Protein AF-X6LIN2-F1 (afdb_monomer)

Secondary structure (DSSP, 8-state):
-TTT-HHHHTS-HHHHHHHHHHHHHHHHHHTSHHHHTS-HHHHHHHHHHHHHHHHHHSS-SGGG----HHHHHTT----S-PPPHHHHHHHT-SSPEEEEGGGSTTS-------EEEEPTTS-EEE--SS-------TT--HHHHHHHHHHHHHT--SSS------------------------HHHHHHHHHHHSHHHHT----HHHHHHHHHHHHHHHTT--------TTSSHHHHHHHHHHHTT-EEEEEE--TT--HHHHHHHHHHHHHHHHHHT-S-EEEEEE-

InterPro domains:
  IPR027417 P-loop containing nucleoside triphosphate hydrolase [G3DSA:3.40.50.300] (180-289)
  IPR027417 P-loop containing nucleoside triphosphate hydrolase [SSF52540] (196-289)
  IPR031248 E3 ubiquitin-protein ligase RNF213 [PTHR22605] (42-289)

Foldseek 3Di:
DCVPCVVLVPDDPQLVLLLVLQLVQQCVLCPDPVNVPDDPVVSVLQNVLSNVVSSCLSDDQQVPADDDPVCVVVVPSHPVPDARSLLVVQLPDPRWHWGWLSLPPPPDPDDFTWIFTQDNVRPTDIPDPDDDPPPPDPDDDPVLVLLLSLLSLLNADQADAFDDQDDDDDDDDDDDDDDDPRRTLSRVLSCCQCPPPLNVPPDPDPSLSVVLSSVSSCVSSVHDDDDDDDPPPCPVVSVVSSCRSSSAHEAEDEDDPPCDPVNVVVVVVVVVVCCVVVVPPHHHYHYDD

Radius of gyration: 20.61 Å; Cα contacts (8 Å, |Δi|>4): 271; chains: 1; bounding box: 51×51×49 Å

Mean predicted aligned error: 10.83 Å

pLDDT: mean 74.37, std 20.87, range [23.45, 97.25]

Solvent-accessible surface area (backbone atoms only — not comparable to full-atom values): 17841 Å² total; per-residue (Å²): 95,67,86,86,34,46,73,52,62,72,43,58,72,68,34,41,50,26,28,54,48,44,48,50,56,56,45,59,62,53,66,37,69,91,50,56,75,48,60,67,70,59,54,50,53,45,53,52,34,43,51,54,47,31,64,56,64,30,47,74,62,72,82,69,66,87,72,57,72,66,43,54,74,71,64,57,87,73,88,83,80,74,69,58,60,67,55,56,54,52,74,72,44,92,66,64,46,48,51,59,37,63,86,48,56,91,82,51,100,67,96,73,83,55,41,42,33,37,40,100,80,75,48,66,47,72,63,69,85,81,76,84,74,80,72,86,66,83,86,70,50,76,57,52,57,53,46,55,53,47,27,53,68,64,39,38,60,56,71,63,76,80,63,83,60,73,77,92,69,92,73,82,87,77,89,75,94,67,93,71,74,86,67,42,25,54,57,53,44,46,49,49,54,55,66,33,79,92,27,46,84,62,77,78,42,72,63,56,51,51,51,46,50,51,51,53,55,29,52,78,44,72,36,92,84,82,88,85,77,66,89,88,75,45,65,69,59,53,52,56,49,44,26,56,54,52,58,39,42,51,46,78,40,82,49,50,101,82,63,45,74,65,56,53,51,48,53,53,50,51,52,53,51,47,31,65,72,71,70,48,95,61,74,45,78,43,83,41,117

Organism: Reticulomyxa filosa (NCBI:txid46433)

Nearest PDB structures (foldseek):
  8u7t-assembly1_E  TM=6.310E-01  e=2.908E+00  Saccharomyces cerevisiae BY4741
  8glv-assembly1_Lm  TM=6.822E-01  e=7.926E+00  Chlamydomonas reinhardtii
  6opc-assembly1_E  TM=6.266E-01  e=5.196E+00  Saccharomyces cerevisiae
  5vhn-assembly1_F  TM=5.314E-01  e=5.478E+00  Homo sapiens

Structure (mmCIF, N/CA/C/O backbone):
data_AF-X6LIN2-F1
#
_entry.id   AF-X6LIN2-F1
#
loop_
_atom_site.group_PDB
_atom_site.id
_atom_site.type_symbol
_atom_site.label_atom_id
_atom_site.label_alt_id
_atom_site.label_comp_id
_atom_site.label_asym_id
_atom_site.label_entity_id
_atom_site.label_seq_id
_atom_site.pdbx_PDB_ins_code
_atom_site.Cartn_x
_atom_site.Cartn_y
_atom_site.Cartn_z
_atom_site.occupancy
_atom_site.B_iso_or_equiv
_atom_site.auth_seq_id
_atom_site.auth_comp_id
_atom_site.auth_asym_id
_atom_site.auth_atom_id
_atom_site.pdbx_PDB_model_num
ATOM 1 N N . MET A 1 1 ? -15.960 17.839 -16.707 1.00 63.84 1 MET A N 1
ATOM 2 C CA . MET A 1 1 ? -14.562 17.475 -16.351 1.00 63.84 1 MET A CA 1
ATOM 3 C C . MET A 1 1 ? -13.577 18.603 -16.651 1.00 63.84 1 MET A C 1
ATOM 5 O O . MET A 1 1 ? -12.879 19.008 -15.738 1.00 63.84 1 MET A O 1
ATOM 9 N N . LYS A 1 2 ? -13.538 19.143 -17.879 1.00 72.50 2 LYS A N 1
ATOM 10 C CA . LYS A 1 2 ? -12.599 20.214 -18.272 1.00 72.50 2 LYS A CA 1
ATOM 11 C C . LYS A 1 2 ? -12.735 21.513 -17.460 1.00 72.50 2 LYS A C 1
ATOM 13 O O . LYS A 1 2 ? -11.727 22.156 -17.204 1.00 72.50 2 LYS A O 1
ATOM 18 N N . GLU A 1 3 ? -13.947 21.842 -17.015 1.00 73.25 3 GLU A N 1
ATOM 19 C CA . GLU A 1 3 ? -14.222 23.041 -16.206 1.00 73.25 3 GLU A CA 1
ATOM 20 C C . GLU A 1 3 ? -13.755 22.895 -14.747 1.00 73.25 3 GLU A C 1
ATOM 22 O O . GLU A 1 3 ? -13.055 23.757 -14.234 1.00 73.25 3 GLU A O 1
ATOM 27 N N . ASN A 1 4 ? -14.074 21.768 -14.098 1.00 75.31 4 ASN A N 1
ATOM 28 C CA . ASN A 1 4 ? -13.842 21.579 -12.655 1.00 75.31 4 ASN A CA 1
ATOM 29 C C . ASN A 1 4 ? -12.561 20.794 -12.313 1.00 75.31 4 ASN A C 1
ATOM 31 O O . ASN A 1 4 ? -12.063 20.867 -11.192 1.00 75.31 4 ASN A O 1
ATOM 35 N N . PHE A 1 5 ? -12.016 20.030 -13.265 1.00 81.50 5 PHE A N 1
ATOM 36 C CA . PHE A 1 5 ? -10.891 19.110 -13.064 1.00 81.50 5 PHE A CA 1
ATOM 37 C C . PHE A 1 5 ? -9.901 19.166 -14.234 1.00 81.50 5 PHE A C 1
ATOM 39 O O . PHE A 1 5 ? -9.531 18.132 -14.784 1.00 81.50 5 PHE A O 1
ATOM 46 N N . ARG A 1 6 ? -9.464 20.367 -14.635 1.00 80.88 6 ARG A N 1
ATOM 47 C CA . ARG A 1 6 ? -8.589 20.565 -15.809 1.00 80.88 6 ARG A CA 1
ATOM 48 C C . ARG A 1 6 ? -7.317 19.703 -15.781 1.00 80.88 6 ARG A C 1
ATOM 50 O O . ARG A 1 6 ? -6.979 19.106 -16.794 1.00 80.88 6 ARG A O 1
ATOM 57 N N . GLY A 1 7 ? -6.667 19.577 -14.619 1.00 80.75 7 GLY A N 1
ATOM 58 C CA . GLY A 1 7 ? -5.480 18.725 -14.454 1.00 80.75 7 GLY A CA 1
ATOM 59 C C . GLY A 1 7 ? -5.754 17.236 -14.703 1.00 80.75 7 GLY A C 1
ATOM 60 O O . GLY A 1 7 ? -4.975 16.577 -15.379 1.00 80.75 7 GLY A O 1
ATOM 61 N N . ILE A 1 8 ? -6.900 16.722 -14.242 1.00 85.44 8 ILE A N 1
ATOM 62 C CA . ILE A 1 8 ? -7.318 15.333 -14.497 1.00 85.44 8 ILE A CA 1
ATOM 63 C C . ILE A 1 8 ? -7.784 15.161 -15.946 1.00 85.44 8 ILE A C 1
ATOM 65 O O . ILE A 1 8 ? -7.457 14.171 -16.583 1.00 85.44 8 ILE A O 1
ATOM 69 N N . ALA A 1 9 ? -8.501 16.134 -16.507 1.00 85.06 9 ALA A N 1
ATOM 70 C CA . ALA A 1 9 ? -8.959 16.075 -17.894 1.00 85.06 9 ALA A CA 1
ATOM 71 C C . ALA A 1 9 ? -7.799 15.996 -18.903 1.00 85.06 9 ALA A C 1
ATOM 73 O O . ALA A 1 9 ? -7.972 15.437 -19.982 1.00 85.06 9 ALA A O 1
ATOM 74 N N . ASN A 1 10 ? -6.635 16.539 -18.539 1.00 85.88 10 ASN A N 1
ATOM 75 C CA . ASN A 1 10 ? -5.420 16.502 -19.346 1.00 85.88 10 ASN A CA 1
ATOM 76 C C . ASN A 1 10 ? -4.505 15.305 -19.022 1.00 85.88 10 ASN A C 1
ATOM 78 O O . ASN A 1 10 ? -3.492 15.130 -19.694 1.00 85.88 10 ASN A O 1
ATOM 82 N N . SER A 1 11 ? -4.817 14.499 -18.000 1.00 85.62 11 SER A N 1
ATOM 83 C CA . SER A 1 11 ? -4.010 13.332 -17.635 1.00 85.62 11 SER A CA 1
ATOM 84 C C . SER A 1 11 ? -4.338 12.115 -18.506 1.00 85.62 11 SER A C 1
ATOM 86 O O . SER A 1 11 ? -5.366 12.072 -19.185 1.00 85.62 11 SER A O 1
ATOM 88 N N . ILE A 1 12 ? -3.461 11.106 -18.491 1.00 88.12 12 ILE A N 1
ATOM 89 C CA . ILE A 1 12 ? -3.675 9.868 -19.252 1.00 88.12 12 ILE A CA 1
ATOM 90 C C . ILE A 1 12 ? -4.902 9.083 -18.738 1.00 88.12 12 ILE A C 1
ATOM 92 O O . ILE A 1 12 ? -5.228 9.161 -17.548 1.00 88.12 12 ILE A O 1
ATOM 96 N N . PRO A 1 13 ? -5.555 8.255 -19.582 1.00 89.62 13 PRO A N 1
ATOM 97 C CA . PRO A 1 13 ? -6.798 7.559 -19.227 1.00 89.62 13 PRO A CA 1
ATOM 98 C C . PRO A 1 13 ? -6.741 6.729 -17.936 1.00 89.62 13 PRO A C 1
ATOM 100 O O . PRO A 1 13 ? -7.733 6.634 -17.215 1.00 89.62 13 PRO A O 1
ATOM 103 N N . VAL A 1 14 ? -5.579 6.158 -17.603 1.00 86.25 14 VAL A N 1
ATOM 104 C CA . VAL A 1 14 ? -5.379 5.399 -16.356 1.00 86.25 14 VAL A CA 1
ATOM 105 C C . VAL A 1 14 ? -5.562 6.289 -15.119 1.00 86.25 14 VAL A C 1
ATOM 107 O O . VAL A 1 14 ? -6.256 5.893 -14.184 1.00 86.25 14 VAL A O 1
ATOM 110 N N . HIS A 1 15 ? -5.020 7.510 -15.126 1.00 87.06 15 HIS A N 1
ATOM 111 C CA . HIS A 1 15 ? -5.178 8.464 -14.021 1.00 87.06 15 HIS A CA 1
ATOM 112 C C . HIS A 1 15 ? -6.613 8.983 -13.922 1.00 87.06 15 HIS A C 1
ATOM 114 O O . HIS A 1 15 ? -7.156 9.083 -12.822 1.00 87.06 15 HIS A O 1
ATOM 120 N N . GLN A 1 16 ? -7.264 9.239 -15.060 1.00 89.69 16 GLN A N 1
ATOM 121 C CA . GLN A 1 16 ? -8.682 9.609 -15.092 1.00 89.69 16 GLN A CA 1
ATOM 122 C C . GLN A 1 16 ? -9.558 8.511 -14.477 1.00 89.69 16 GLN A C 1
ATOM 124 O O . GLN A 1 16 ? -10.391 8.788 -13.614 1.00 89.69 16 GLN A O 1
ATOM 129 N N . ARG A 1 17 ? -9.337 7.250 -14.867 1.00 90.00 17 ARG A N 1
ATOM 130 C CA . ARG A 1 17 ? -10.064 6.099 -14.317 1.00 90.00 17 ARG A CA 1
ATOM 131 C C . ARG A 1 17 ? -9.815 5.933 -12.819 1.00 90.00 17 ARG A C 1
ATOM 133 O O . ARG A 1 17 ? -10.781 5.764 -12.078 1.00 90.00 17 ARG A O 1
ATOM 140 N N . SER A 1 18 ? -8.558 6.017 -12.376 1.00 88.38 18 SER A N 1
ATOM 141 C CA . SER A 1 18 ? -8.198 5.981 -10.951 1.00 88.38 18 SER A CA 1
ATOM 142 C C . SER A 1 18 ? -8.943 7.063 -10.169 1.00 88.38 18 SER A C 1
ATOM 144 O O . SER A 1 18 ? -9.521 6.768 -9.126 1.00 88.38 18 SER A O 1
ATOM 146 N N . PHE A 1 19 ? -8.984 8.293 -10.694 1.00 90.44 19 PHE A N 1
ATOM 147 C CA . PHE A 1 19 ? -9.659 9.429 -10.066 1.00 90.44 19 PHE A CA 1
ATOM 148 C C . PHE A 1 19 ? -11.147 9.164 -9.845 1.00 90.44 19 PHE A C 1
ATOM 150 O O . PHE A 1 19 ? -11.634 9.276 -8.720 1.00 90.44 19 PHE A O 1
ATOM 157 N N . PHE A 1 20 ? -11.874 8.756 -10.887 1.00 89.50 20 PHE A N 1
ATOM 158 C CA . PHE A 1 20 ? -13.307 8.487 -10.747 1.00 89.50 20 PHE A CA 1
ATOM 159 C C . PHE A 1 20 ? -13.601 7.254 -9.902 1.00 89.50 20 PHE A C 1
ATOM 161 O O . PHE A 1 20 ? -14.569 7.271 -9.145 1.00 89.50 20 PHE A O 1
ATOM 168 N N . LYS A 1 21 ? -12.768 6.211 -9.979 1.00 88.94 21 LYS A N 1
ATOM 169 C CA . LYS A 1 21 ? -12.944 5.025 -9.140 1.00 88.94 21 LYS A CA 1
ATOM 170 C C . LYS A 1 21 ? -12.749 5.356 -7.660 1.00 88.94 21 LYS A C 1
ATOM 172 O O . LYS A 1 21 ? -13.570 4.944 -6.848 1.00 88.94 21 LYS A O 1
ATOM 177 N N . TYR A 1 22 ? -11.727 6.147 -7.329 1.00 87.69 22 TYR A N 1
ATOM 178 C CA . TYR A 1 22 ? -11.510 6.629 -5.966 1.00 87.69 22 TYR A CA 1
ATOM 179 C C . TYR A 1 22 ? -12.709 7.439 -5.462 1.00 87.69 22 TYR A C 1
ATOM 181 O O . TYR A 1 22 ? -13.241 7.153 -4.393 1.00 87.69 22 TYR A O 1
ATOM 189 N N . LEU A 1 23 ? -13.175 8.419 -6.247 1.00 88.19 23 LEU A N 1
ATOM 190 C CA . LEU A 1 23 ? -14.333 9.234 -5.869 1.00 88.19 23 LEU A CA 1
ATOM 191 C C . LEU A 1 23 ? -15.589 8.390 -5.661 1.00 88.19 23 LEU A C 1
ATOM 193 O O . LEU A 1 23 ? -16.294 8.599 -4.681 1.00 88.19 23 LEU A O 1
ATOM 197 N N . TYR A 1 24 ? -15.857 7.439 -6.557 1.00 86.56 24 TYR A N 1
ATOM 198 C CA . TYR A 1 24 ? -16.998 6.537 -6.438 1.00 86.56 24 TYR A CA 1
ATOM 199 C C . TYR A 1 24 ? -16.958 5.768 -5.110 1.00 86.56 24 TYR A C 1
ATOM 201 O O . TYR A 1 24 ? -17.913 5.833 -4.339 1.00 86.56 24 TYR A O 1
ATOM 209 N N . GLN A 1 25 ? -15.818 5.142 -4.800 1.00 79.81 25 GLN A N 1
ATOM 210 C CA . GLN A 1 25 ? -15.618 4.381 -3.561 1.00 79.81 25 GLN A CA 1
ATOM 211 C C . GLN A 1 25 ? -15.754 5.252 -2.300 1.00 79.81 25 GLN A C 1
ATOM 213 O O . GLN A 1 25 ? -16.277 4.800 -1.289 1.00 79.81 25 GLN A O 1
ATOM 218 N N . GLN A 1 26 ? -15.296 6.506 -2.340 1.00 78.12 26 GLN A N 1
ATOM 219 C CA . GLN A 1 26 ? -15.365 7.413 -1.186 1.00 78.12 26 GLN A CA 1
ATOM 220 C C . GLN A 1 26 ? -16.733 8.095 -1.026 1.00 78.12 26 GLN A C 1
ATOM 222 O O . GLN A 1 26 ? -17.097 8.502 0.077 1.00 78.12 26 GLN A O 1
ATOM 227 N N . PHE A 1 27 ? -17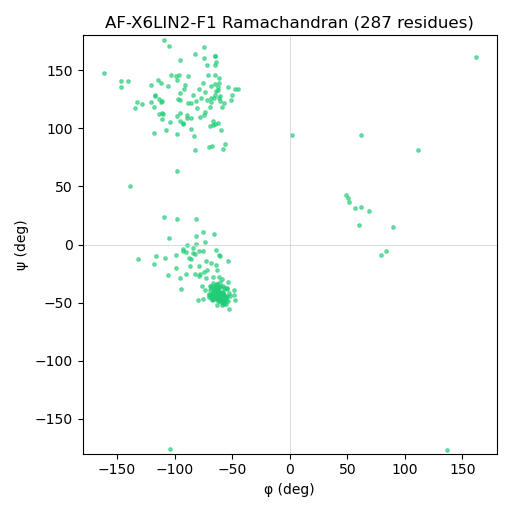.504 8.242 -2.104 1.00 81.44 27 PHE A N 1
ATOM 228 C CA . PHE A 1 27 ? -18.819 8.886 -2.069 1.00 81.44 27 PHE A CA 1
ATOM 229 C C . PHE A 1 27 ? -19.973 7.923 -1.805 1.00 81.44 27 PHE A C 1
ATOM 231 O O . PHE A 1 27 ? -20.984 8.362 -1.264 1.00 81.44 27 PHE A O 1
ATOM 238 N N . GLU A 1 28 ? -19.839 6.638 -2.120 1.00 74.75 28 GLU A N 1
ATOM 239 C CA . GLU A 1 28 ? -20.836 5.617 -1.769 1.00 74.75 28 GLU A CA 1
ATOM 240 C C . GLU A 1 28 ? -21.212 5.642 -0.262 1.00 74.75 28 GLU A C 1
ATOM 242 O O . GLU A 1 28 ? -22.403 5.710 0.059 1.00 74.75 28 GLU A O 1
ATOM 247 N N . PRO A 1 29 ? -20.250 5.763 0.674 1.00 67.25 29 PRO A N 1
ATOM 248 C CA . PRO A 1 29 ? -20.489 6.041 2.096 1.00 67.25 29 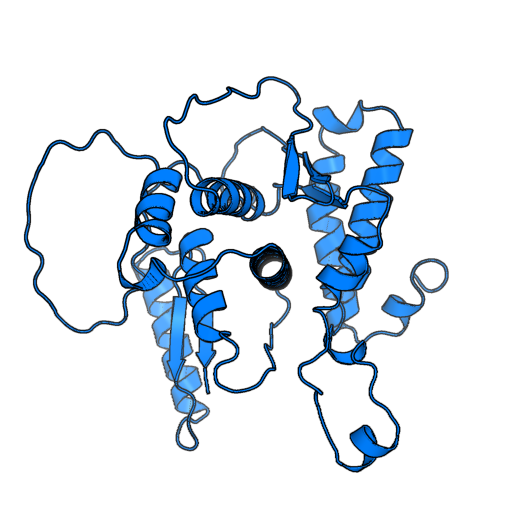PRO A CA 1
ATOM 249 C C . PRO A 1 29 ? -21.313 7.283 2.405 1.00 67.25 29 PRO A C 1
ATOM 251 O O . PRO A 1 29 ? -22.208 7.260 3.247 1.00 67.25 29 PRO A O 1
ATOM 254 N N . LEU A 1 30 ? -21.016 8.394 1.729 1.00 65.62 30 LEU A N 1
ATOM 255 C CA . LEU A 1 30 ? -21.665 9.686 1.968 1.00 65.62 30 LEU A CA 1
ATOM 256 C C . LEU A 1 30 ? -23.165 9.665 1.656 1.00 65.62 30 LEU A C 1
ATOM 258 O O . LEU A 1 30 ? -23.886 10.576 2.071 1.00 65.62 30 LEU A O 1
ATOM 262 N N . LEU A 1 31 ? -23.623 8.666 0.901 1.00 67.38 31 LEU A N 1
ATOM 263 C CA . LEU A 1 31 ? -25.023 8.486 0.537 1.00 67.38 31 LEU A CA 1
ATOM 264 C C . LEU A 1 31 ? -25.820 7.708 1.593 1.00 67.38 31 LEU A C 1
ATOM 266 O O . LEU A 1 31 ? -27.052 7.734 1.542 1.00 67.38 31 LEU A O 1
ATOM 270 N N . GLN A 1 32 ? -25.149 7.074 2.560 1.00 66.44 32 GLN A N 1
ATOM 271 C CA . GLN A 1 32 ? -25.806 6.304 3.615 1.00 66.44 32 GLN A CA 1
ATOM 272 C C . GLN A 1 32 ? -26.542 7.222 4.615 1.00 66.44 32 GLN A C 1
ATOM 274 O O . GLN A 1 32 ? -26.057 8.325 4.911 1.00 66.44 32 GLN A O 1
ATOM 279 N N . PRO A 1 33 ? -27.696 6.790 5.171 1.00 53.72 33 PRO A N 1
ATOM 280 C CA . PRO A 1 33 ? -28.554 7.608 6.041 1.00 53.72 33 PRO A CA 1
ATOM 281 C C . PRO A 1 33 ? -27.836 8.360 7.180 1.00 53.72 33 PRO A C 1
ATOM 283 O O . PRO A 1 33 ? -28.065 9.567 7.301 1.00 53.72 33 PRO A O 1
ATOM 286 N N . PRO A 1 34 ? -26.883 7.752 7.926 1.00 58.88 34 PRO A N 1
ATOM 287 C CA . PRO A 1 34 ? -26.232 8.414 9.063 1.00 58.88 34 PRO A CA 1
ATOM 288 C C . PRO A 1 34 ? -25.422 9.669 8.683 1.00 58.88 34 PRO A C 1
ATOM 290 O O . PRO A 1 34 ? -25.160 10.538 9.517 1.00 58.88 34 PRO A O 1
ATOM 293 N N . LEU A 1 35 ? -24.999 9.787 7.417 1.00 55.94 35 LEU A N 1
ATOM 294 C CA . LEU A 1 35 ? -24.293 10.963 6.890 1.00 55.94 35 LEU A CA 1
ATOM 295 C C . LEU A 1 35 ? -25.157 11.837 5.991 1.00 55.94 35 LEU A C 1
ATOM 297 O O . LEU A 1 35 ? -24.909 13.044 5.900 1.00 55.94 35 LEU A O 1
ATOM 301 N N . LYS A 1 36 ? -26.174 11.255 5.350 1.00 58.62 36 LYS A N 1
ATOM 302 C CA . LYS A 1 36 ? -27.134 11.985 4.519 1.00 58.62 36 LYS A CA 1
ATOM 303 C C . LYS A 1 36 ? -27.843 13.081 5.320 1.00 58.62 36 LYS A C 1
ATOM 305 O O . LYS A 1 36 ? -28.060 14.165 4.773 1.00 58.62 36 LYS A O 1
ATOM 310 N N . GLU A 1 37 ? -28.120 12.812 6.596 1.00 56.50 37 GLU A N 1
ATOM 311 C CA . GLU A 1 37 ? -28.837 13.688 7.534 1.00 56.50 37 GLU A CA 1
ATOM 312 C C . GLU A 1 37 ? -27.952 14.752 8.218 1.00 56.50 37 GLU A C 1
ATOM 314 O O . GLU A 1 37 ? -28.463 15.662 8.873 1.00 56.50 37 GLU A O 1
ATOM 319 N N . LYS A 1 38 ? -26.619 14.712 8.045 1.00 60.31 38 LYS A N 1
ATOM 320 C CA . LYS A 1 38 ? -25.716 15.722 8.632 1.00 60.31 38 LYS A CA 1
ATOM 321 C C . LYS A 1 38 ? -25.830 17.081 7.924 1.00 60.31 38 LYS A C 1
ATOM 323 O O . LYS A 1 38 ? -26.133 17.173 6.733 1.00 60.31 38 LYS A O 1
ATOM 328 N N . LYS A 1 39 ? -25.499 18.163 8.652 1.00 63.41 39 LYS A N 1
ATOM 329 C CA . LYS A 1 39 ? -25.501 19.555 8.147 1.00 63.41 39 LYS A CA 1
ATOM 330 C C . LYS A 1 39 ? -24.790 19.668 6.788 1.00 63.41 39 LYS A C 1
ATOM 332 O O . LYS A 1 39 ? -23.650 19.226 6.640 1.00 63.41 39 LYS A O 1
ATOM 337 N N . ILE A 1 40 ? -25.418 20.374 5.841 1.00 67.31 40 ILE A N 1
ATOM 338 C CA . ILE A 1 40 ? -24.924 20.624 4.468 1.00 67.31 40 ILE A CA 1
ATOM 339 C C . ILE A 1 40 ? -23.458 21.101 4.449 1.00 67.31 40 ILE A C 1
ATOM 341 O O . ILE A 1 40 ? -22.668 20.667 3.612 1.00 67.31 40 ILE A O 1
ATOM 345 N N . GLN A 1 41 ? -23.066 21.948 5.408 1.00 67.38 41 GLN A N 1
ATOM 346 C CA . GLN A 1 41 ? -21.697 22.465 5.518 1.00 67.38 41 GLN A CA 1
ATOM 347 C C . GLN A 1 41 ? -20.648 21.371 5.773 1.00 67.38 41 GLN A C 1
ATOM 349 O O . GLN A 1 41 ? -19.549 21.446 5.228 1.00 67.38 41 GLN A O 1
ATOM 354 N N . LEU A 1 42 ? -20.966 20.354 6.580 1.00 66.81 42 LEU A N 1
ATOM 355 C CA . LEU A 1 42 ? -20.043 19.250 6.851 1.00 66.81 42 LEU A CA 1
ATOM 356 C C . LEU A 1 42 ? -19.884 18.370 5.610 1.00 66.81 42 LEU A C 1
ATOM 358 O O . LEU A 1 42 ? -18.761 18.039 5.242 1.00 66.81 42 LEU A O 1
ATOM 362 N N . ARG A 1 43 ? -20.989 18.066 4.921 1.00 69.94 43 ARG A N 1
ATOM 363 C CA . ARG A 1 43 ? -20.963 17.298 3.668 1.00 69.94 43 ARG A CA 1
ATOM 364 C C . ARG A 1 43 ? -20.107 17.992 2.611 1.00 69.94 43 ARG A C 1
ATOM 366 O O . ARG A 1 43 ? -19.237 17.356 2.037 1.00 69.94 43 ARG A O 1
ATOM 373 N N . SER A 1 44 ? -20.277 19.303 2.430 1.00 76.62 44 SER A N 1
ATOM 374 C CA . SER A 1 44 ? -19.459 20.092 1.498 1.00 76.62 44 SER A CA 1
ATOM 375 C C . SER A 1 44 ? -17.960 20.034 1.830 1.00 76.62 44 SER A C 1
ATOM 377 O O . SER A 1 44 ? -17.141 19.786 0.943 1.00 76.62 44 SER A O 1
ATOM 379 N N . LYS A 1 45 ? -17.594 20.172 3.114 1.00 70.12 45 LYS A N 1
ATOM 380 C CA . LYS A 1 45 ? -16.195 20.057 3.565 1.00 70.12 45 LYS A CA 1
ATOM 381 C C . LYS A 1 45 ? -15.605 18.679 3.274 1.00 70.12 45 LYS A C 1
ATOM 383 O O . LYS A 1 45 ? -14.489 18.594 2.767 1.00 70.12 45 LYS A O 1
ATOM 388 N N . ILE A 1 46 ? -16.354 17.616 3.558 1.00 72.00 46 ILE A N 1
ATOM 389 C CA . ILE A 1 46 ? -15.885 16.255 3.305 1.00 72.00 46 ILE A CA 1
ATOM 390 C C . ILE A 1 46 ? -15.747 16.000 1.799 1.00 72.00 46 ILE A C 1
ATOM 392 O O . ILE A 1 46 ? -14.700 15.536 1.357 1.00 72.00 46 ILE A O 1
ATOM 396 N N . THR A 1 47 ? -16.745 16.372 0.994 1.00 80.25 47 THR A N 1
ATOM 397 C CA . THR A 1 47 ? -16.692 16.239 -0.469 1.00 80.25 47 THR A CA 1
ATOM 398 C C . THR A 1 47 ? -15.473 16.950 -1.053 1.00 80.25 47 THR A C 1
ATOM 400 O O . THR A 1 47 ? -14.762 16.372 -1.874 1.00 80.25 47 THR A O 1
ATOM 403 N N . LYS A 1 48 ? -15.194 18.182 -0.609 1.00 82.25 48 LYS A N 1
ATOM 404 C CA . LYS A 1 48 ? -14.010 18.940 -1.035 1.00 82.25 48 LYS A CA 1
ATOM 405 C C . LYS A 1 48 ? -12.714 18.210 -0.665 1.00 82.25 48 LYS A C 1
ATOM 407 O O . LYS A 1 48 ? -11.858 18.037 -1.526 1.00 82.25 48 LYS A O 1
ATOM 412 N N . SER A 1 49 ? -12.605 17.720 0.571 1.00 80.38 49 SER A N 1
ATOM 413 C CA . SER A 1 49 ? -11.427 16.978 1.038 1.00 80.38 49 SER A CA 1
ATOM 414 C C . SER A 1 49 ? -11.185 15.687 0.246 1.00 80.38 49 SER A C 1
ATOM 416 O O . SER A 1 49 ? -10.063 15.449 -0.198 1.00 80.38 49 SER A O 1
ATOM 418 N N . VAL A 1 50 ? -12.230 14.894 -0.006 1.00 81.69 50 VAL A N 1
ATOM 419 C CA . VAL A 1 50 ? -12.144 13.667 -0.818 1.00 81.69 50 VAL A CA 1
ATOM 420 C C . VAL A 1 50 ? -11.694 13.983 -2.245 1.00 81.69 50 VAL A C 1
ATOM 422 O O . VAL A 1 50 ? -10.843 13.288 -2.798 1.00 81.69 50 VAL A O 1
ATOM 425 N N . ILE A 1 51 ? -12.220 15.056 -2.842 1.00 85.94 51 ILE A N 1
ATOM 426 C CA . ILE A 1 51 ? -11.801 15.515 -4.171 1.00 85.94 51 ILE A CA 1
ATOM 427 C C . ILE A 1 51 ? -10.324 15.911 -4.180 1.00 85.94 51 ILE A C 1
ATOM 429 O O . ILE A 1 51 ? -9.604 15.570 -5.120 1.00 85.94 51 ILE A O 1
ATOM 433 N N . ASP A 1 52 ? -9.860 16.621 -3.156 1.00 82.50 52 ASP A N 1
ATOM 434 C CA . ASP A 1 52 ? -8.464 17.035 -3.066 1.00 82.50 52 ASP A CA 1
ATOM 435 C C . ASP A 1 52 ? -7.529 15.830 -2.851 1.00 82.50 52 ASP A C 1
ATOM 437 O O . ASP A 1 52 ? -6.475 15.772 -3.487 1.00 82.50 52 ASP A O 1
ATOM 441 N N . MET A 1 53 ? -7.949 14.806 -2.093 1.00 81.12 53 MET A N 1
ATOM 442 C CA . MET A 1 53 ? -7.211 13.535 -1.986 1.00 81.12 53 MET A CA 1
ATOM 443 C C . MET A 1 53 ? -7.138 12.824 -3.326 1.00 81.12 53 MET A C 1
ATOM 445 O O . MET A 1 53 ? -6.069 12.371 -3.729 1.00 81.12 53 MET A O 1
ATOM 449 N N . ALA A 1 54 ? -8.257 12.760 -4.047 1.00 86.44 54 ALA A N 1
ATOM 450 C CA . ALA A 1 54 ? -8.322 12.110 -5.346 1.00 86.44 54 ALA A CA 1
ATOM 451 C C . ALA A 1 54 ? -7.332 12.744 -6.335 1.00 86.44 54 ALA A C 1
ATOM 453 O O . ALA A 1 54 ? -6.626 12.025 -7.043 1.00 86.44 54 ALA A O 1
ATOM 454 N N . LYS A 1 55 ? -7.222 14.081 -6.348 1.00 84.12 55 LYS A N 1
ATOM 455 C CA . LYS A 1 55 ? -6.261 14.804 -7.201 1.00 84.12 55 LYS A CA 1
ATOM 456 C C . LYS A 1 55 ? -4.807 14.440 -6.885 1.00 84.12 55 LYS A C 1
ATOM 458 O O . LYS A 1 55 ? -4.000 14.374 -7.806 1.00 84.12 55 LYS A O 1
ATOM 463 N N . ILE A 1 56 ? -4.483 14.207 -5.613 1.00 81.00 56 ILE A N 1
ATOM 464 C CA . ILE A 1 56 ? -3.126 13.863 -5.166 1.00 81.00 56 ILE A CA 1
ATOM 465 C C . ILE A 1 56 ? -2.816 12.382 -5.416 1.00 81.00 56 ILE A C 1
ATOM 467 O O . ILE A 1 56 ? -1.754 12.039 -5.932 1.00 81.00 56 ILE A O 1
ATOM 471 N N . LEU A 1 57 ? -3.730 11.487 -5.041 1.00 81.81 57 LEU A N 1
ATOM 472 C CA . LEU A 1 57 ? -3.497 10.043 -5.044 1.00 81.81 57 LEU A CA 1
ATOM 473 C C . LEU A 1 57 ? -3.616 9.412 -6.433 1.00 81.81 57 LEU A C 1
ATOM 475 O O . LEU A 1 57 ? -2.987 8.386 -6.687 1.00 81.81 57 LEU A O 1
ATOM 479 N N . CYS A 1 58 ? -4.399 9.997 -7.340 1.00 82.19 58 CYS A N 1
ATOM 480 C CA . CYS A 1 58 ? -4.690 9.377 -8.638 1.00 82.19 58 CYS A CA 1
ATOM 481 C C . CYS A 1 58 ? -3.728 9.801 -9.757 1.00 82.19 58 CYS A C 1
ATOM 483 O O . CYS A 1 58 ? -3.800 9.252 -10.856 1.00 82.19 58 CYS A O 1
ATOM 485 N N . CYS A 1 59 ? -2.808 10.725 -9.473 1.00 78.75 59 CYS A N 1
ATOM 486 C CA . CYS A 1 59 ? -1.756 11.176 -10.384 1.00 78.75 59 CYS A CA 1
ATOM 487 C C . CYS A 1 59 ? -0.383 10.602 -9.989 1.00 78.75 59 CYS A C 1
ATOM 489 O O . CYS A 1 59 ? -0.223 9.968 -8.935 1.00 78.75 59 CYS A O 1
ATOM 491 N N . ARG A 1 60 ? 0.615 10.798 -10.860 1.00 80.00 60 ARG A N 1
ATOM 492 C CA . ARG A 1 60 ? 2.020 10.509 -10.549 1.00 80.00 60 ARG A CA 1
ATOM 493 C C . ARG A 1 60 ? 2.492 11.507 -9.503 1.00 80.00 60 ARG A C 1
ATOM 495 O O . ARG A 1 60 ? 2.405 12.708 -9.710 1.00 80.00 6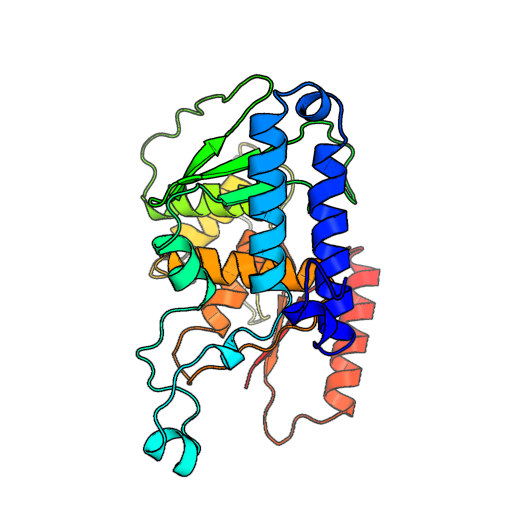0 ARG A O 1
ATOM 502 N N . GLN A 1 61 ? 2.968 11.003 -8.371 1.00 78.69 61 GLN A N 1
ATOM 503 C CA . GLN A 1 61 ? 3.474 11.864 -7.300 1.00 78.69 61 GLN A CA 1
ATOM 504 C C . GLN A 1 61 ? 4.883 12.384 -7.603 1.00 78.69 61 GLN A C 1
ATOM 506 O O . GLN A 1 61 ? 5.241 13.454 -7.131 1.00 78.69 61 GLN A O 1
ATOM 511 N N . TYR A 1 62 ? 5.636 11.648 -8.423 1.00 75.25 62 TYR A N 1
ATOM 512 C CA . TYR A 1 62 ? 6.978 12.011 -8.868 1.00 75.25 62 TYR A CA 1
ATOM 513 C C . TYR A 1 62 ? 6.997 13.256 -9.774 1.00 75.25 62 TYR A C 1
ATOM 515 O O . TYR A 1 62 ? 7.935 14.037 -9.718 1.00 75.25 62 TYR A O 1
ATOM 523 N N . ASP A 1 63 ? 5.914 13.531 -10.513 1.00 75.88 63 ASP A N 1
ATOM 524 C CA . ASP A 1 63 ? 5.785 14.743 -11.346 1.00 75.88 63 ASP A CA 1
ATOM 525 C C . ASP A 1 63 ? 5.776 16.052 -10.514 1.00 75.88 63 ASP A C 1
ATOM 527 O O . ASP A 1 63 ? 5.709 17.148 -11.069 1.00 75.88 63 ASP A O 1
ATOM 531 N N . 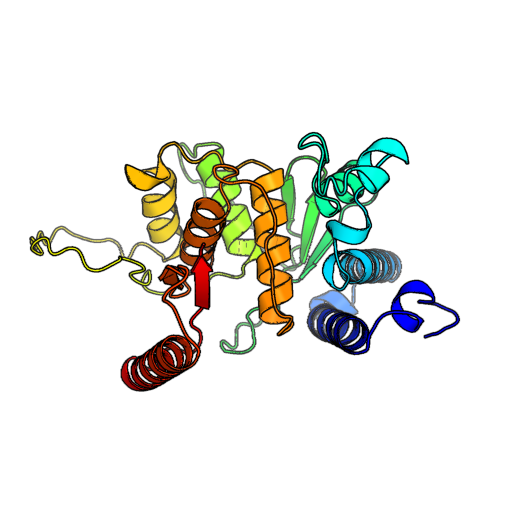HIS A 1 64 ? 5.788 15.954 -9.180 1.00 77.31 64 HIS A N 1
ATOM 532 C CA . HIS A 1 64 ? 5.831 17.084 -8.250 1.00 77.31 64 HIS A CA 1
ATOM 533 C C . HIS A 1 64 ? 7.197 17.295 -7.588 1.00 77.31 64 HIS A C 1
ATOM 535 O O . HIS A 1 64 ? 7.299 18.143 -6.699 1.00 77.31 64 HIS A O 1
ATOM 541 N N . ILE A 1 65 ? 8.215 16.530 -7.985 1.00 79.44 65 ILE A N 1
ATOM 542 C CA . ILE A 1 65 ? 9.601 16.793 -7.604 1.00 79.44 65 ILE A CA 1
ATOM 543 C C . ILE A 1 65 ? 10.064 18.038 -8.367 1.00 79.44 65 ILE A C 1
ATOM 545 O O . ILE A 1 65 ? 9.944 18.128 -9.590 1.00 79.44 65 ILE A O 1
ATOM 549 N N . GLU A 1 66 ? 10.528 19.036 -7.621 1.00 79.69 66 GLU A N 1
ATOM 550 C CA . GLU A 1 66 ? 10.990 20.316 -8.152 1.00 79.69 66 GLU A CA 1
ATOM 551 C C . GLU A 1 66 ? 12.517 20.267 -8.268 1.00 79.69 66 GLU A C 1
ATOM 553 O O . GLU A 1 66 ? 13.211 20.526 -7.293 1.00 79.69 66 GLU A O 1
ATOM 558 N N . LEU A 1 67 ? 13.014 19.920 -9.458 1.00 81.00 67 LEU A N 1
ATOM 559 C CA . LEU A 1 67 ? 14.444 19.924 -9.779 1.00 81.00 67 LEU A CA 1
ATOM 560 C C . LEU A 1 67 ? 14.846 21.224 -10.484 1.00 81.00 67 LEU A C 1
ATOM 562 O O . LEU A 1 67 ? 14.071 21.776 -11.284 1.00 81.00 67 LEU A O 1
ATOM 566 N N . ASN A 1 68 ? 16.062 21.694 -10.223 1.00 85.00 68 ASN A N 1
ATOM 567 C CA . ASN A 1 68 ? 16.670 22.802 -10.952 1.00 85.00 68 ASN A CA 1
ATOM 568 C C . ASN A 1 68 ? 17.129 22.363 -12.363 1.00 85.00 68 ASN A C 1
ATOM 570 O O . ASN A 1 68 ? 17.054 21.191 -12.734 1.00 85.00 68 ASN A O 1
ATOM 574 N N . GLU A 1 69 ? 17.512 23.323 -13.210 1.00 85.38 69 GLU A N 1
ATOM 575 C CA . GLU A 1 69 ? 17.864 23.030 -14.610 1.00 85.38 69 GLU A CA 1
ATOM 576 C C . GLU A 1 69 ? 19.142 22.190 -14.738 1.00 85.38 69 GLU A C 1
ATOM 578 O O . GLU A 1 69 ? 19.213 21.331 -15.620 1.00 85.38 69 GLU A O 1
ATOM 583 N N . ASP A 1 70 ? 20.101 22.373 -13.828 1.00 85.94 70 ASP A N 1
ATOM 584 C CA . ASP A 1 70 ? 21.355 21.618 -13.815 1.00 85.94 70 ASP A CA 1
ATOM 585 C C . ASP A 1 70 ? 21.086 20.147 -13.448 1.00 85.94 70 ASP A C 1
ATOM 587 O O . ASP A 1 70 ? 21.481 19.246 -14.187 1.00 85.94 70 ASP A O 1
ATOM 591 N N . GLU A 1 71 ? 20.283 19.896 -12.408 1.00 84.44 71 GLU A N 1
ATOM 592 C CA . GLU A 1 71 ? 19.846 18.558 -11.979 1.00 84.44 71 GLU A CA 1
ATOM 593 C C . GLU A 1 71 ? 19.116 17.803 -13.096 1.00 84.44 71 GLU A C 1
ATOM 595 O O . GLU A 1 71 ? 19.401 16.633 -13.367 1.00 84.44 71 GLU A O 1
ATOM 600 N N . LYS A 1 72 ? 18.204 18.475 -13.809 1.00 81.44 72 LYS A N 1
ATOM 601 C CA . LYS A 1 72 ? 17.516 17.873 -14.963 1.00 81.44 72 LYS A CA 1
ATOM 602 C C . LYS A 1 72 ? 18.486 17.528 -16.087 1.00 81.44 72 LYS A C 1
ATOM 604 O O . LYS A 1 72 ? 18.316 16.494 -16.736 1.00 81.44 72 LYS A O 1
ATOM 609 N N . SER A 1 73 ? 19.471 18.391 -16.343 1.00 82.69 73 SER A N 1
ATOM 610 C CA . SER A 1 73 ? 20.472 18.173 -17.391 1.00 82.69 73 SER A CA 1
ATOM 611 C C . SER A 1 73 ? 21.355 16.957 -17.094 1.00 82.69 73 SER A C 1
ATOM 613 O O . SER A 1 73 ? 21.674 16.187 -18.005 1.00 82.69 73 SER A O 1
ATOM 615 N N . GLU A 1 74 ? 21.642 16.719 -15.814 1.00 85.19 74 GLU A N 1
ATOM 616 C CA . GLU A 1 74 ? 22.388 15.562 -15.314 1.00 85.19 74 GLU A CA 1
ATOM 617 C C . GLU A 1 74 ? 21.525 14.298 -15.172 1.00 85.19 74 GLU A C 1
ATOM 619 O O . GLU A 1 74 ? 22.033 13.240 -14.805 1.00 85.19 74 GLU A O 1
ATOM 624 N N . LYS A 1 75 ? 20.231 14.372 -15.522 1.00 81.75 75 LYS A N 1
ATOM 625 C CA . LYS A 1 75 ? 19.242 13.295 -15.343 1.00 81.75 75 LYS A CA 1
ATOM 626 C C . LYS A 1 75 ? 19.129 12.832 -13.889 1.00 81.75 75 LYS A C 1
ATOM 628 O O . LYS A 1 75 ? 18.838 11.664 -13.638 1.00 81.75 75 LYS A O 1
ATOM 633 N N . ILE A 1 76 ? 19.346 13.743 -12.945 1.00 79.12 76 ILE A N 1
ATOM 634 C CA . ILE A 1 76 ? 19.071 13.492 -11.536 1.00 79.12 76 ILE A CA 1
ATOM 635 C C . ILE A 1 76 ? 17.565 13.284 -11.388 1.00 79.12 76 ILE A C 1
ATOM 637 O O . ILE A 1 76 ? 16.756 14.033 -11.935 1.00 79.12 76 ILE A O 1
ATOM 641 N N . GLU A 1 77 ? 17.195 12.221 -10.681 1.00 75.19 77 GLU A N 1
ATOM 642 C CA . GLU A 1 77 ? 15.799 11.844 -10.466 1.00 75.19 77 GLU A CA 1
ATOM 643 C C . GLU A 1 77 ? 15.248 12.381 -9.131 1.00 75.19 77 GLU A C 1
ATOM 645 O O . GLU A 1 77 ? 14.059 12.670 -8.997 1.00 75.19 77 GLU A O 1
ATOM 650 N N . SER A 1 78 ? 16.112 12.550 -8.133 1.00 77.25 78 SER A N 1
ATOM 651 C CA . SER A 1 78 ? 15.769 13.081 -6.813 1.00 77.25 78 SER A CA 1
ATOM 652 C C . SER A 1 78 ? 17.039 13.555 -6.112 1.00 77.25 78 SER A C 1
ATOM 654 O O . SER A 1 78 ? 18.112 12.989 -6.317 1.00 77.25 78 SER A O 1
ATOM 656 N N . THR A 1 79 ? 16.915 14.591 -5.290 1.00 75.94 79 THR A N 1
ATOM 657 C CA . THR A 1 79 ? 17.979 15.114 -4.424 1.00 75.94 79 THR A CA 1
ATOM 658 C C . THR A 1 79 ? 18.020 14.413 -3.064 1.00 75.94 79 THR A C 1
ATOM 660 O O . THR A 1 79 ? 18.965 14.594 -2.300 1.00 75.94 79 THR A O 1
ATOM 663 N N . GLY A 1 80 ? 16.988 13.627 -2.734 1.00 72.25 80 GLY A N 1
ATOM 664 C CA . GLY A 1 80 ? 16.810 12.962 -1.444 1.00 72.25 80 GLY A CA 1
ATOM 665 C C . GLY A 1 80 ? 16.273 13.882 -0.342 1.00 72.25 80 GLY A C 1
ATOM 666 O O . GLY A 1 80 ? 15.886 13.402 0.727 1.00 72.25 80 GLY A O 1
ATOM 667 N N . GLU A 1 81 ? 16.204 15.191 -0.592 1.00 70.88 81 GLU A N 1
ATOM 668 C CA . GLU A 1 81 ? 15.672 16.190 0.341 1.00 70.88 81 GLU A CA 1
ATOM 669 C C . GLU A 1 81 ? 14.162 16.413 0.168 1.00 70.88 81 GLU A C 1
ATOM 671 O O . GLU A 1 81 ? 13.529 17.134 0.949 1.00 70.88 81 GLU A O 1
ATOM 676 N N . GLU A 1 82 ? 13.550 15.802 -0.848 1.00 75.88 82 GLU A N 1
ATOM 677 C CA . GLU A 1 82 ? 12.151 16.041 -1.161 1.00 75.88 82 GLU A CA 1
ATOM 678 C C . GLU A 1 82 ? 11.202 15.378 -0.162 1.00 75.88 82 GLU A C 1
ATOM 680 O O . GLU A 1 82 ? 11.248 14.183 0.134 1.00 75.88 82 GLU A O 1
ATOM 685 N N . GLU A 1 83 ? 10.241 16.162 0.323 1.00 73.81 83 GLU A N 1
ATOM 686 C CA . GLU A 1 83 ? 9.148 15.622 1.115 1.00 73.81 83 GLU A CA 1
ATOM 687 C C . GLU A 1 83 ? 8.145 14.891 0.211 1.00 73.81 83 GLU A C 1
ATOM 689 O O . GLU A 1 83 ? 7.740 15.396 -0.841 1.00 73.81 83 GLU A O 1
ATOM 694 N N . PHE A 1 84 ? 7.652 13.734 0.668 1.00 77.19 84 PHE A N 1
ATOM 695 C CA . PHE A 1 84 ? 6.567 13.025 -0.003 1.00 77.19 84 PHE A CA 1
ATOM 696 C C . PHE A 1 84 ? 5.394 13.978 -0.273 1.00 77.19 84 PHE A C 1
ATOM 698 O O . PHE A 1 84 ? 4.861 14.605 0.644 1.00 77.19 84 PHE A O 1
ATOM 705 N N . TYR A 1 85 ? 4.970 14.093 -1.535 1.00 78.75 85 TYR A N 1
ATOM 706 C CA . TYR A 1 85 ? 4.044 15.149 -1.964 1.00 78.75 85 TYR A CA 1
ATOM 707 C C . TYR A 1 85 ? 2.742 15.200 -1.147 1.00 78.75 85 TYR A C 1
ATOM 709 O O . TYR A 1 85 ? 2.243 16.282 -0.824 1.00 78.75 85 TYR A O 1
ATOM 717 N N . LEU A 1 86 ? 2.211 14.033 -0.758 1.00 75.69 86 LEU A N 1
ATOM 718 C CA . LEU A 1 86 ? 1.040 13.958 0.116 1.00 75.69 86 LEU A CA 1
ATOM 719 C C . LEU A 1 86 ? 1.326 14.563 1.498 1.00 75.69 86 LEU A C 1
ATOM 721 O O . LEU A 1 86 ? 0.500 15.325 1.989 1.00 75.69 86 LEU A O 1
ATOM 725 N N . CYS A 1 87 ? 2.489 14.294 2.095 1.00 72.00 87 CYS A N 1
ATOM 726 C CA . CYS A 1 87 ? 2.912 14.875 3.372 1.00 72.00 87 CYS A CA 1
ATOM 727 C C . CYS A 1 87 ? 3.049 16.402 3.275 1.00 72.00 87 CYS A C 1
ATOM 729 O O . CYS A 1 87 ? 2.443 17.115 4.083 1.00 72.00 87 CYS A O 1
ATOM 731 N N . LYS A 1 88 ? 3.708 16.909 2.219 1.00 77.62 88 LYS A N 1
ATOM 732 C CA . LYS A 1 88 ? 3.837 18.355 1.943 1.00 77.62 88 LYS A CA 1
ATOM 733 C C . LYS A 1 88 ? 2.464 19.026 1.840 1.00 77.62 88 LYS A C 1
ATOM 735 O O . LYS A 1 88 ? 2.231 20.083 2.429 1.00 77.62 88 LYS A O 1
ATOM 740 N N . LYS A 1 89 ? 1.515 18.426 1.110 1.00 76.44 89 LYS A N 1
ATOM 741 C CA . LYS A 1 89 ? 0.140 18.953 0.988 1.00 76.44 89 LYS A CA 1
ATOM 742 C C . LYS A 1 89 ? -0.645 18.856 2.290 1.00 76.44 89 LYS A C 1
ATOM 744 O O . LYS A 1 89 ? -1.400 19.772 2.611 1.00 76.44 89 LYS A O 1
ATOM 749 N N . TRP A 1 90 ? -0.450 17.782 3.042 1.00 70.81 90 TRP A N 1
ATOM 750 C CA . TRP A 1 90 ? -1.152 17.548 4.292 1.00 70.81 90 TRP A CA 1
ATOM 751 C C . TRP A 1 90 ? -0.754 18.544 5.378 1.00 70.81 90 TRP A C 1
ATOM 753 O O . TRP A 1 90 ? -1.633 19.155 5.983 1.00 70.81 90 TRP A O 1
ATOM 763 N N . ARG A 1 91 ? 0.552 18.765 5.582 1.00 66.69 91 ARG A N 1
ATOM 764 C CA . ARG A 1 91 ? 1.078 19.723 6.574 1.00 66.69 91 ARG A CA 1
ATOM 765 C C . ARG A 1 91 ? 0.606 21.153 6.319 1.00 66.69 91 ARG A C 1
ATOM 767 O O . ARG A 1 91 ? 0.329 21.885 7.262 1.00 66.69 91 ARG A O 1
ATOM 774 N N . ASN A 1 92 ? 0.482 21.533 5.048 1.00 68.06 92 ASN A N 1
ATOM 775 C CA . ASN A 1 92 ? 0.068 22.877 4.643 1.00 68.06 92 ASN A CA 1
ATOM 776 C C . ASN A 1 92 ? -1.458 23.089 4.657 1.00 68.06 92 ASN A C 1
ATOM 778 O O . ASN A 1 92 ? -1.923 24.219 4.482 1.00 68.06 92 ASN A O 1
ATOM 782 N N . SER A 1 93 ? -2.255 22.036 4.862 1.00 62.12 93 SER A N 1
ATOM 783 C CA . SER A 1 93 ? -3.710 22.164 4.930 1.00 62.12 93 SER A CA 1
ATOM 784 C C . SER A 1 93 ? -4.163 22.630 6.313 1.00 62.12 93 SER A C 1
ATOM 786 O O . SER A 1 93 ? -3.914 21.976 7.322 1.00 62.12 93 SER A O 1
ATOM 788 N N . ARG A 1 94 ? -4.902 23.746 6.357 1.00 53.38 94 ARG A N 1
ATOM 789 C CA . ARG A 1 94 ? -5.596 24.216 7.573 1.00 53.38 94 ARG A CA 1
ATOM 790 C C . ARG A 1 94 ? -6.899 23.454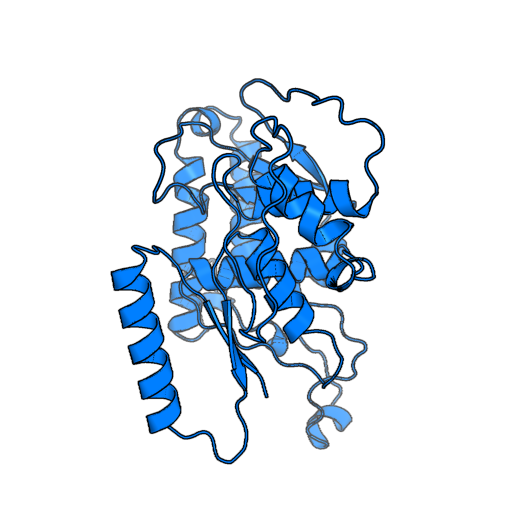 7.841 1.00 53.38 94 ARG A C 1
ATOM 792 O O . ARG A 1 94 ? -7.423 23.496 8.951 1.00 53.38 94 ARG A O 1
ATOM 799 N N . GLU A 1 95 ? -7.439 22.788 6.822 1.00 55.12 95 GLU A N 1
ATOM 800 C CA . GLU A 1 95 ? -8.652 21.977 6.906 1.00 55.12 95 GLU A CA 1
ATOM 801 C C . GLU A 1 95 ? -8.251 20.508 7.131 1.00 55.12 95 GLU A C 1
ATOM 803 O O . GLU A 1 95 ? -7.372 19.987 6.445 1.00 55.12 95 GLU A O 1
ATOM 808 N N . GLY A 1 96 ? -8.861 19.846 8.121 1.00 52.41 96 GLY A N 1
ATOM 809 C CA . GLY A 1 96 ? -8.623 18.421 8.373 1.00 52.41 96 GLY A CA 1
ATOM 810 C C . GLY A 1 96 ? -9.033 17.572 7.170 1.00 52.41 96 GLY A C 1
ATOM 811 O O . GLY A 1 96 ? -10.020 17.881 6.501 1.00 52.41 96 GLY A O 1
ATOM 812 N N . TRP A 1 97 ? -8.274 16.513 6.906 1.00 58.94 97 TRP A N 1
ATOM 813 C CA . TRP A 1 97 ? -8.539 15.599 5.801 1.00 58.94 97 TRP A CA 1
ATOM 814 C C . TRP A 1 97 ? -9.481 14.485 6.254 1.00 58.94 97 TRP A C 1
ATOM 816 O O . TRP A 1 97 ? -9.417 14.051 7.406 1.00 58.94 97 TRP A O 1
ATOM 826 N N . PHE A 1 98 ? -10.357 14.037 5.357 1.00 58.06 98 PHE A N 1
ATOM 827 C CA . PHE A 1 98 ? -11.331 12.985 5.634 1.00 58.06 98 PHE A CA 1
ATOM 828 C C . PHE A 1 98 ? -11.070 11.774 4.739 1.00 58.06 98 PHE A C 1
ATOM 830 O O . PHE A 1 98 ? -10.982 11.915 3.519 1.00 58.06 98 PHE A O 1
ATOM 837 N N . LEU A 1 99 ? -10.979 10.592 5.347 1.00 56.09 99 LEU A N 1
ATOM 838 C CA . LEU A 1 99 ? -11.031 9.306 4.648 1.00 56.09 99 LEU A CA 1
ATOM 839 C C . LEU A 1 99 ? -12.206 8.503 5.206 1.00 56.09 99 LEU A C 1
ATOM 841 O O . LEU A 1 99 ? -12.433 8.487 6.419 1.00 56.09 99 LEU A O 1
ATOM 845 N N . PHE A 1 100 ? -12.956 7.854 4.319 1.00 54.50 100 PHE A N 1
ATOM 846 C CA . PHE A 1 100 ? -14.004 6.915 4.708 1.00 54.50 100 PHE A CA 1
ATOM 847 C C . PHE A 1 100 ? -13.443 5.499 4.803 1.00 54.50 100 PHE A C 1
ATOM 849 O O . PHE A 1 100 ? -12.712 5.060 3.916 1.00 54.50 100 PHE A O 1
ATOM 856 N N . GLU A 1 101 ? -13.842 4.776 5.849 1.00 45.88 101 GLU A N 1
ATOM 857 C CA . GLU A 1 101 ? -13.438 3.385 6.110 1.00 45.88 101 GLU A CA 1
ATOM 858 C C . GLU A 1 101 ? -14.012 2.381 5.087 1.00 45.88 101 GLU A C 1
ATOM 860 O O . GLU A 1 101 ? -13.514 1.269 4.942 1.00 45.88 101 GLU A O 1
ATOM 865 N N . ALA A 1 102 ? -15.024 2.770 4.304 1.00 41.38 102 ALA A N 1
ATOM 866 C CA . ALA A 1 102 ? -15.776 1.874 3.412 1.00 41.38 102 ALA A CA 1
ATOM 867 C C . ALA A 1 102 ? -14.995 1.266 2.235 1.00 41.38 102 ALA A C 1
ATOM 869 O O . ALA A 1 102 ? -15.556 0.608 1.363 1.00 41.38 102 ALA A O 1
ATOM 870 N N . PHE A 1 103 ? -13.684 1.437 2.221 1.00 38.81 103 PHE A N 1
ATOM 871 C CA . PHE A 1 103 ? -12.780 0.683 1.376 1.00 38.81 103 PHE A CA 1
ATOM 872 C C . PHE A 1 103 ? -12.790 -0.837 1.632 1.00 38.81 103 PHE A C 1
ATOM 874 O O . PHE A 1 103 ? -12.187 -1.579 0.850 1.00 38.81 103 PHE A O 1
ATOM 881 N N . VAL A 1 104 ? -13.452 -1.312 2.696 1.00 37.31 104 VAL A N 1
ATOM 882 C CA . VAL A 1 104 ? -13.437 -2.730 3.107 1.00 37.31 104 VAL A CA 1
ATOM 883 C C . VAL A 1 104 ? -14.802 -3.434 3.048 1.00 37.31 104 VAL A C 1
ATOM 885 O O . VAL A 1 104 ? -14.858 -4.662 3.068 1.00 37.31 104 VAL A O 1
ATOM 888 N N . SER A 1 105 ? -15.915 -2.730 2.839 1.00 29.67 105 SER A N 1
ATOM 889 C CA . SER A 1 105 ? -17.250 -3.359 2.891 1.00 29.67 105 SER A CA 1
ATOM 890 C C . SER A 1 105 ? -17.629 -4.220 1.675 1.00 29.67 105 SER A C 1
ATOM 892 O O . SER A 1 105 ? -18.772 -4.656 1.587 1.00 29.67 105 SER A O 1
ATOM 894 N N . PHE A 1 106 ? -16.711 -4.539 0.753 1.00 27.36 106 PHE A N 1
ATOM 895 C CA . PHE A 1 106 ? -17.045 -5.433 -0.367 1.00 27.36 106 PHE A CA 1
ATOM 896 C C . PHE A 1 106 ? -17.147 -6.922 0.028 1.00 27.36 106 PHE A C 1
ATOM 898 O O . PHE A 1 106 ? -17.555 -7.725 -0.804 1.00 27.36 106 PHE A O 1
ATOM 905 N N . PHE A 1 107 ? -16.824 -7.303 1.276 1.00 28.16 107 PHE A N 1
ATOM 906 C CA . PHE A 1 107 ? -16.935 -8.702 1.732 1.00 28.16 107 PHE A CA 1
ATOM 907 C C . PHE A 1 107 ? -17.643 -8.943 3.074 1.00 28.16 107 PHE A C 1
ATOM 909 O O . PHE A 1 107 ? -18.005 -10.085 3.340 1.00 28.16 107 PHE A O 1
ATOM 916 N N . PHE A 1 108 ? -17.915 -7.922 3.895 1.00 25.47 108 PHE A N 1
ATOM 917 C CA . PHE A 1 108 ? -18.645 -8.112 5.155 1.00 25.47 108 PHE A CA 1
ATOM 918 C C . PHE A 1 108 ? -19.761 -7.082 5.329 1.00 25.47 108 PHE A C 1
ATOM 920 O O . PHE A 1 108 ? -19.536 -5.872 5.319 1.00 25.47 108 PHE A O 1
ATOM 927 N N . ALA A 1 109 ? -20.977 -7.599 5.500 1.00 23.45 109 ALA A N 1
ATOM 928 C CA . ALA A 1 109 ? -22.165 -6.853 5.876 1.00 23.45 109 ALA A CA 1
ATOM 929 C C . ALA A 1 109 ? -22.053 -6.390 7.338 1.00 23.45 109 ALA A C 1
ATOM 931 O O . ALA A 1 109 ? -22.567 -7.047 8.236 1.00 23.45 109 ALA A O 1
ATOM 932 N N . SER A 1 110 ? -21.386 -5.260 7.575 1.00 27.52 110 SER A N 1
ATOM 933 C CA . SER A 1 110 ? -21.447 -4.552 8.858 1.00 27.52 110 SER A CA 1
ATOM 934 C C . SER A 1 110 ? -21.789 -3.084 8.621 1.00 27.52 110 SER A C 1
ATOM 936 O O . SER A 1 110 ? -21.109 -2.366 7.893 1.00 27.52 110 SER A O 1
ATOM 938 N N . SER A 1 111 ? -22.894 -2.659 9.223 1.00 27.62 111 SER A N 1
ATOM 939 C CA . SER A 1 111 ? -23.660 -1.432 8.982 1.00 27.62 111 SER A CA 1
ATOM 940 C C . SER A 1 111 ? -23.112 -0.162 9.651 1.00 27.62 111 SER A C 1
ATOM 942 O O . SER A 1 111 ? -23.863 0.794 9.843 1.00 27.62 111 SER A O 1
ATOM 944 N N . HIS A 1 112 ? -21.827 -0.107 10.004 1.00 38.28 112 HIS A N 1
ATOM 945 C CA . HIS A 1 112 ? -21.257 1.038 10.720 1.00 38.28 112 HIS A CA 1
ATOM 946 C C . HIS A 1 112 ? -20.308 1.821 9.819 1.00 38.28 112 HIS A C 1
ATOM 948 O O . HIS A 1 112 ? -19.259 1.337 9.412 1.00 38.28 112 HIS A O 1
ATOM 954 N N . LEU A 1 113 ? -20.709 3.042 9.472 1.00 37.56 113 LEU A N 1
ATOM 955 C CA . LEU A 1 113 ? -19.943 3.916 8.601 1.00 37.56 113 LEU A CA 1
ATOM 956 C C . LEU A 1 113 ? -19.039 4.841 9.425 1.00 37.56 113 LEU A C 1
ATOM 958 O O . LEU A 1 113 ? -19.527 5.830 9.978 1.00 37.56 113 LEU A O 1
ATOM 962 N N . LYS A 1 114 ? -17.728 4.573 9.467 1.00 48.44 114 LYS A N 1
ATOM 963 C CA . LYS A 1 114 ? -16.769 5.437 10.172 1.00 48.44 114 LYS A CA 1
ATOM 964 C C . LYS A 1 114 ? -16.167 6.495 9.251 1.00 48.44 114 LYS A C 1
ATOM 966 O O . LYS A 1 114 ? -15.749 6.230 8.119 1.00 48.44 114 LYS A O 1
ATOM 971 N N . VAL A 1 115 ? -16.126 7.730 9.752 1.00 44.09 115 VAL A N 1
ATOM 972 C CA . VAL A 1 115 ? -15.464 8.868 9.100 1.00 44.09 115 VAL A CA 1
ATOM 973 C C . VAL A 1 115 ? -14.250 9.248 9.927 1.00 44.09 115 VAL A C 1
ATOM 975 O O . VAL A 1 115 ? -14.393 9.751 11.043 1.00 44.09 115 VAL A O 1
ATOM 978 N N . LEU A 1 116 ? -13.061 9.053 9.365 1.00 48.25 116 LEU A N 1
ATOM 979 C CA . LEU A 1 116 ? -11.816 9.418 10.025 1.00 48.25 116 LEU A CA 1
ATOM 980 C C . LEU A 1 116 ? -11.487 10.865 9.664 1.00 48.25 116 LEU A C 1
ATOM 982 O O . LEU A 1 116 ? -11.140 11.167 8.519 1.00 48.25 116 LEU A O 1
ATOM 986 N N . LYS A 1 117 ? -11.618 11.776 10.636 1.00 45.25 117 LYS A N 1
ATOM 987 C CA . LYS A 1 117 ? -11.061 13.125 10.520 1.00 45.25 117 LYS A CA 1
ATOM 988 C C . LYS A 1 117 ? -9.638 13.102 11.047 1.00 45.25 117 LYS A C 1
ATOM 990 O O . LYS A 1 117 ? -9.418 12.845 12.231 1.00 45.25 117 LYS A O 1
ATOM 995 N N . PHE A 1 118 ? -8.695 13.477 10.199 1.00 48.81 118 PHE A N 1
ATOM 996 C CA . PHE A 1 118 ? -7.314 13.640 10.612 1.00 48.81 118 PHE A CA 1
ATOM 997 C C . PHE A 1 118 ? -6.991 15.095 10.924 1.00 48.81 118 PHE A C 1
ATOM 999 O O . PHE A 1 118 ? -7.169 15.989 10.091 1.00 48.81 118 PHE A O 1
ATOM 1006 N N . GLU A 1 119 ? -6.479 15.330 12.128 1.00 46.50 119 GLU A N 1
ATOM 1007 C CA . GLU A 1 119 ? -5.826 16.586 12.498 1.00 46.50 119 GLU A CA 1
ATOM 1008 C C . GLU A 1 119 ? -4.301 16.451 12.323 1.00 46.50 119 GLU A C 1
ATOM 1010 O O . GLU A 1 119 ? -3.761 15.344 12.284 1.00 46.50 119 GLU A O 1
ATOM 1015 N N . THR A 1 120 ? -3.594 17.578 12.196 1.00 38.97 120 THR A N 1
ATOM 1016 C CA . THR A 1 120 ? -2.163 17.685 11.824 1.00 38.97 120 THR A CA 1
ATOM 1017 C C . THR A 1 120 ? -1.187 16.853 12.673 1.00 38.97 120 THR A C 1
ATOM 1019 O O . THR A 1 120 ? -0.067 16.614 12.237 1.00 38.97 120 THR A O 1
ATOM 1022 N N . ASN A 1 121 ? -1.623 16.343 13.829 1.00 40.38 121 ASN A N 1
ATOM 1023 C CA . ASN A 1 121 ? -0.841 15.518 14.755 1.00 40.38 121 ASN A CA 1
ATOM 1024 C C . ASN A 1 121 ? -1.273 14.040 14.801 1.00 40.38 121 ASN A C 1
ATOM 1026 O O . ASN A 1 121 ? -1.070 13.394 15.825 1.00 40.38 121 ASN A O 1
ATOM 1030 N N . LEU A 1 122 ? -1.919 13.501 13.756 1.00 40.47 122 LEU A N 1
ATOM 1031 C CA . LEU A 1 122 ? -2.469 12.127 13.767 1.00 40.47 122 LEU A CA 1
ATOM 1032 C C . LEU A 1 122 ? -3.523 11.891 14.865 1.00 40.47 122 LEU A C 1
ATOM 1034 O O . LEU A 1 122 ? -3.871 10.753 15.163 1.00 40.47 122 LEU A O 1
ATOM 1038 N N . LYS A 1 123 ? -4.082 12.965 15.438 1.00 34.56 123 LYS A N 1
ATOM 1039 C CA . LYS A 1 123 ? -5.299 12.865 16.241 1.00 34.56 123 LYS A CA 1
ATOM 1040 C C . LYS A 1 123 ? -6.434 12.525 15.289 1.00 34.56 123 LYS A C 1
ATOM 1042 O O . LYS A 1 123 ? -6.910 13.387 14.546 1.00 34.56 123 LYS A O 1
ATOM 1047 N N . VAL A 1 124 ? -6.814 11.256 15.288 1.00 38.81 124 VAL A N 1
ATOM 1048 C CA . VAL A 1 124 ? -8.059 10.803 14.687 1.00 38.81 124 VAL A CA 1
ATOM 1049 C C . VAL A 1 124 ? -9.167 11.255 15.624 1.00 38.81 124 VAL A C 1
ATOM 1051 O O . VAL A 1 124 ? -9.227 10.827 16.772 1.00 38.81 124 VAL A O 1
ATOM 1054 N N . LYS A 1 125 ? -10.012 12.170 15.157 1.00 36.25 125 LYS A N 1
ATOM 1055 C CA . LYS A 1 125 ? -11.317 12.378 15.784 1.00 36.25 125 LYS A CA 1
ATOM 1056 C C . LYS A 1 125 ? -12.302 11.548 14.989 1.00 36.25 125 LYS A C 1
ATOM 1058 O O . LYS A 1 125 ? -12.611 11.894 13.846 1.00 36.25 125 LYS A O 1
ATOM 1063 N N . GLU A 1 126 ? -12.738 10.445 15.576 1.00 38.09 126 GLU A N 1
ATOM 1064 C CA . GLU A 1 126 ? -13.840 9.675 15.029 1.00 38.09 126 GLU A CA 1
ATOM 1065 C C . GLU A 1 126 ? -15.099 10.537 15.103 1.00 38.09 126 GLU A C 1
ATOM 1067 O O . GLU A 1 126 ? -15.396 11.168 16.119 1.00 38.09 126 GLU A O 1
ATOM 1072 N N . LEU A 1 127 ? -15.794 10.666 13.978 1.00 34.72 127 LEU A N 1
ATOM 1073 C CA . LEU A 1 127 ? -17.030 11.434 13.903 1.00 34.72 127 LEU A CA 1
ATOM 1074 C C . LEU A 1 127 ? -18.196 10.456 14.007 1.00 34.72 127 LEU A C 1
ATOM 1076 O O . LEU A 1 127 ? -18.950 10.273 13.049 1.00 34.72 127 LEU A O 1
ATOM 1080 N N . GLU A 1 128 ? -18.281 9.793 15.155 1.00 35.00 128 GLU A N 1
ATOM 1081 C CA . GLU A 1 128 ? -19.238 8.723 15.379 1.00 35.00 128 GLU A CA 1
ATOM 1082 C C . GLU A 1 128 ? -20.681 9.196 15.341 1.00 35.00 128 GLU A C 1
ATOM 1084 O O . GLU A 1 128 ? -21.079 10.235 15.875 1.00 35.00 128 GLU A O 1
ATOM 1089 N N . VAL A 1 129 ? -21.460 8.349 14.688 1.00 35.41 129 VAL A N 1
ATOM 1090 C CA . VAL A 1 129 ? -22.825 8.039 15.064 1.00 35.41 129 VAL A CA 1
ATOM 1091 C C . VAL A 1 129 ? -22.671 6.913 16.093 1.00 35.41 129 VAL A C 1
ATOM 1093 O O . VAL A 1 129 ? -22.376 5.793 15.705 1.00 35.41 129 VAL A O 1
ATOM 1096 N N . GLU A 1 130 ? -22.757 7.279 17.374 1.00 24.41 130 GLU A N 1
ATOM 1097 C CA . GLU A 1 130 ? -22.805 6.409 18.566 1.00 24.41 130 GLU A CA 1
ATOM 1098 C C . GLU A 1 130 ? -21.597 5.489 18.865 1.00 24.41 130 GLU A C 1
ATOM 1100 O O . GLU A 1 130 ? -21.584 4.326 18.484 1.00 24.41 130 GLU A O 1
ATOM 1105 N N . GLY A 1 131 ? -20.676 5.968 19.714 1.00 27.59 131 GLY A N 1
ATOM 1106 C CA . GLY A 1 131 ? -20.089 5.163 20.794 1.00 27.59 131 GLY A CA 1
ATOM 1107 C C . GLY A 1 131 ? -18.612 4.773 20.679 1.00 27.59 131 GLY A C 1
ATOM 1108 O O . GLY A 1 131 ? -18.305 3.622 20.386 1.00 27.59 131 GLY A O 1
ATOM 1109 N N . LEU A 1 132 ? -17.719 5.696 21.049 1.00 30.59 132 LEU A N 1
ATOM 1110 C CA . LEU A 1 132 ? -16.291 5.453 21.152 1.00 30.59 132 LEU A CA 1
ATOM 1111 C C . LEU A 1 132 ? -16.127 4.837 22.520 1.00 30.59 132 LEU A C 1
ATOM 1113 O O . LEU A 1 132 ? -16.059 5.540 23.532 1.00 30.59 132 LEU A O 1
ATOM 1117 N N . GLU A 1 133 ? -16.138 3.513 22.573 1.00 29.62 133 GLU A N 1
ATOM 1118 C CA . GLU A 1 133 ? -15.601 2.850 23.743 1.00 29.62 133 GLU A CA 1
ATOM 1119 C C . GLU A 1 133 ? -14.121 3.234 23.806 1.00 29.62 133 GLU A C 1
ATOM 1121 O O . GLU A 1 133 ? -13.294 2.765 23.022 1.00 29.62 133 GLU A O 1
ATOM 1126 N N . GLU A 1 134 ? -13.789 4.145 24.725 1.00 29.84 134 GLU A N 1
ATOM 1127 C CA . GLU A 1 134 ? -12.443 4.271 25.265 1.00 29.84 134 GLU A CA 1
ATOM 1128 C C . GLU A 1 134 ? -12.081 2.902 25.841 1.00 29.84 134 GLU A C 1
ATOM 1130 O O . GLU A 1 134 ? -12.298 2.607 27.018 1.00 29.84 134 GLU A O 1
ATOM 1135 N N . THR A 1 135 ? -11.555 2.015 24.999 1.00 30.83 135 THR A N 1
ATOM 1136 C CA . THR A 1 135 ? -10.936 0.793 25.480 1.00 30.83 135 THR A CA 1
ATOM 1137 C C . THR A 1 135 ? -9.716 1.241 26.268 1.00 30.83 135 THR A C 1
ATOM 1139 O O . THR A 1 135 ? -8.713 1.669 25.691 1.00 30.83 135 THR A O 1
ATOM 1142 N N . ASN A 1 136 ? -9.838 1.199 27.593 1.00 33.38 136 ASN A N 1
ATOM 1143 C CA . ASN A 1 136 ? -8.755 1.382 28.547 1.00 33.38 136 ASN A CA 1
ATOM 1144 C C . ASN A 1 136 ? -7.659 0.339 28.273 1.00 33.38 136 ASN A C 1
ATOM 1146 O O . ASN A 1 136 ? -7.612 -0.706 28.917 1.00 33.38 136 ASN A O 1
ATOM 1150 N N . LEU A 1 137 ? -6.774 0.601 27.309 1.00 35.19 137 LEU A N 1
ATOM 1151 C CA . LEU A 1 137 ? -5.571 -0.196 27.100 1.00 35.19 137 LEU A CA 1
ATOM 1152 C C . LEU A 1 137 ? -4.419 0.432 27.879 1.00 35.19 137 LEU A C 1
ATOM 1154 O O . LEU A 1 137 ? -3.833 1.452 27.508 1.00 35.19 137 LEU A O 1
ATOM 1158 N N . LEU A 1 138 ? -4.122 -0.216 28.997 1.00 33.16 138 LEU A N 1
ATOM 1159 C CA . LEU A 1 138 ? -2.973 0.028 29.852 1.00 33.16 138 LEU A CA 1
ATOM 1160 C C . LEU A 1 138 ? -1.670 0.054 29.022 1.00 33.16 138 LEU A C 1
ATOM 1162 O O . LEU A 1 138 ? -1.362 -0.883 28.294 1.00 33.16 138 LEU A O 1
ATOM 1166 N N . SER A 1 139 ? -0.862 1.108 29.195 1.00 45.62 139 SER A N 1
ATOM 1167 C CA . SER A 1 139 ? 0.569 1.193 28.821 1.00 45.62 139 SER A CA 1
ATOM 1168 C C . SER A 1 139 ? 0.973 1.216 27.329 1.00 45.62 139 SER A C 1
ATOM 1170 O O . SER A 1 139 ? 2.091 0.834 26.991 1.00 45.62 139 SER A O 1
ATOM 1172 N N . GLN A 1 140 ? 0.132 1.727 26.423 1.00 61.25 140 GLN A N 1
ATOM 1173 C CA . GLN A 1 140 ? 0.460 1.751 24.985 1.00 61.25 140 GLN A CA 1
ATOM 1174 C C . GLN A 1 140 ? 1.654 2.656 24.627 1.00 61.25 140 GLN A C 1
ATOM 1176 O O . GLN A 1 140 ? 1.650 3.866 24.888 1.00 61.25 140 GLN A O 1
ATOM 1181 N N . THR A 1 141 ? 2.644 2.087 23.932 1.00 82.06 141 THR A N 1
ATOM 1182 C CA . THR A 1 141 ? 3.730 2.855 23.298 1.00 82.06 141 THR A CA 1
ATOM 1183 C C . THR A 1 141 ? 3.182 3.769 22.194 1.00 82.06 141 THR A C 1
ATOM 1185 O O . THR A 1 141 ? 2.142 3.497 21.592 1.00 82.06 141 THR A O 1
ATOM 1188 N N . GLU A 1 142 ? 3.896 4.845 21.848 1.00 81.94 142 GLU A N 1
ATOM 1189 C CA . GLU A 1 142 ? 3.489 5.721 20.732 1.00 81.94 142 GLU A CA 1
ATOM 1190 C C . GLU A 1 142 ? 3.393 4.978 19.388 1.00 81.94 142 GLU A C 1
ATOM 1192 O O . GLU A 1 142 ? 2.582 5.333 18.531 1.00 81.94 142 GLU A O 1
ATOM 1197 N N . LYS A 1 143 ? 4.195 3.924 19.201 1.00 87.06 143 LYS A N 1
ATOM 1198 C CA . LYS A 1 143 ? 4.145 3.069 18.010 1.00 87.06 143 LYS A CA 1
ATOM 1199 C C . LYS A 1 143 ? 2.845 2.270 17.947 1.00 87.06 143 LYS A C 1
ATOM 1201 O O . LYS A 1 143 ? 2.234 2.222 16.884 1.00 87.06 143 LYS A O 1
ATOM 1206 N N . GLU A 1 144 ? 2.400 1.708 19.069 1.00 88.75 144 GLU A N 1
ATOM 1207 C CA . GLU A 1 144 ? 1.142 0.961 19.147 1.00 88.75 144 GLU A CA 1
ATOM 1208 C C . GLU A 1 144 ? -0.063 1.848 18.827 1.00 88.75 144 GLU A C 1
ATOM 1210 O O . GLU A 1 144 ? -0.866 1.488 17.969 1.00 88.75 144 GLU A O 1
ATOM 1215 N N . LYS A 1 145 ? -0.159 3.036 19.438 1.00 80.88 145 LYS A N 1
ATOM 1216 C CA . LYS A 1 145 ? -1.261 3.980 19.172 1.00 80.88 145 LYS A CA 1
ATOM 1217 C C . LYS A 1 145 ? -1.364 4.313 17.684 1.00 80.88 145 LYS A C 1
ATOM 1219 O O . LYS A 1 145 ? -2.438 4.247 17.088 1.00 80.88 145 LYS A O 1
ATOM 1224 N N . LYS A 1 146 ? -0.224 4.637 17.066 1.00 82.00 146 LYS A N 1
ATOM 1225 C CA . LYS A 1 146 ? -0.135 4.935 15.631 1.00 82.00 146 LYS A CA 1
ATOM 1226 C C . LYS A 1 146 ? -0.482 3.732 14.761 1.00 82.00 146 LYS A C 1
ATOM 1228 O O . LYS A 1 146 ? -1.127 3.904 13.729 1.00 82.00 146 LYS A O 1
ATOM 1233 N N . LEU A 1 147 ? -0.064 2.534 15.163 1.00 88.50 147 LEU A N 1
ATOM 1234 C CA . LEU A 1 147 ? -0.376 1.309 14.442 1.00 88.50 147 LEU A CA 1
ATOM 1235 C C . LEU A 1 147 ? -1.870 1.008 14.507 1.00 88.50 147 LEU A C 1
ATOM 1237 O O . LEU A 1 147 ? -2.467 0.784 13.463 1.00 88.50 147 LEU A O 1
ATOM 1241 N N . ARG A 1 148 ? -2.499 1.091 15.682 1.00 85.00 148 ARG A N 1
ATOM 1242 C CA . ARG A 1 148 ? -3.951 0.910 15.818 1.00 85.00 148 ARG A CA 1
ATOM 1243 C C . ARG A 1 148 ? -4.712 1.897 14.946 1.00 85.00 148 ARG A C 1
ATOM 1245 O O . ARG A 1 148 ? -5.617 1.485 14.229 1.00 85.00 148 ARG A O 1
ATOM 1252 N N . VAL A 1 149 ? -4.298 3.165 14.921 1.00 78.81 149 VAL A N 1
ATOM 1253 C CA . VAL A 1 149 ? -4.842 4.145 13.971 1.00 78.81 149 VAL A CA 1
ATOM 1254 C C . VAL A 1 149 ? -4.688 3.650 12.532 1.00 78.81 149 VAL A C 1
ATOM 1256 O O . VAL A 1 149 ? -5.677 3.606 11.813 1.00 78.81 149 VAL A O 1
ATOM 1259 N N . LEU A 1 150 ? -3.494 3.222 12.114 1.00 83.12 150 LEU A N 1
ATOM 1260 C CA . LEU A 1 150 ? -3.271 2.689 10.768 1.00 83.12 150 LEU A CA 1
ATOM 1261 C C . LEU A 1 150 ? -4.189 1.495 10.447 1.00 83.12 150 LEU A C 1
ATOM 1263 O O . LEU A 1 150 ? -4.777 1.494 9.371 1.00 83.12 150 LEU A O 1
ATOM 1267 N N . LEU A 1 151 ? -4.368 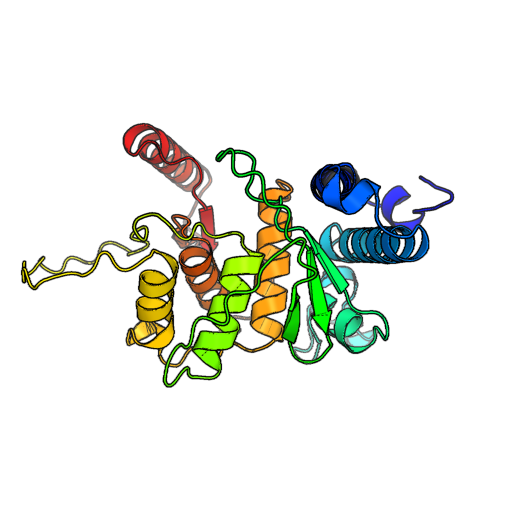0.530 11.355 1.00 85.56 151 LEU A N 1
ATOM 1268 C CA . LEU A 1 151 ? -5.253 -0.628 11.141 1.00 85.56 151 LEU A CA 1
ATOM 1269 C C . LEU A 1 151 ? -6.695 -0.201 10.839 1.00 85.56 151 LEU A C 1
ATOM 1271 O O . LEU A 1 151 ? -7.305 -0.727 9.910 1.00 85.56 151 LEU A O 1
ATOM 1275 N N . HIS A 1 152 ? -7.204 0.806 11.554 1.00 78.44 152 HIS A N 1
ATOM 1276 C CA . HIS A 1 152 ? -8.523 1.383 11.281 1.00 78.44 152 HIS A CA 1
ATOM 1277 C C . HIS A 1 152 ? -8.582 2.067 9.907 1.00 78.44 152 HIS A C 1
ATOM 1279 O O . HIS A 1 152 ? -9.569 1.933 9.193 1.00 78.44 152 HIS A O 1
ATOM 1285 N N . ILE A 1 153 ? -7.520 2.766 9.484 1.00 76.25 153 ILE A N 1
ATOM 1286 C CA . ILE A 1 153 ? -7.472 3.410 8.154 1.00 76.25 153 ILE A CA 1
ATOM 1287 C C . ILE A 1 153 ? -7.482 2.378 7.028 1.00 76.25 153 ILE A C 1
ATOM 1289 O O . ILE A 1 153 ? -8.113 2.592 5.992 1.00 76.25 153 ILE A O 1
ATOM 1293 N N . LEU A 1 154 ? -6.753 1.279 7.216 1.00 83.81 154 LEU A N 1
ATOM 1294 C CA . LEU A 1 154 ? -6.706 0.171 6.264 1.00 83.81 154 LEU A CA 1
ATOM 1295 C C . LEU A 1 154 ? -8.008 -0.648 6.275 1.00 83.81 154 LEU A C 1
ATOM 1297 O O . LEU A 1 154 ? -8.236 -1.435 5.356 1.00 83.81 154 LEU A O 1
ATOM 1301 N N . GLY A 1 155 ? -8.855 -0.448 7.293 1.00 77.62 155 GLY A N 1
ATOM 1302 C CA . GLY A 1 155 ? -10.063 -1.222 7.558 1.00 77.62 155 GLY A CA 1
ATOM 1303 C C . GLY A 1 155 ? -9.759 -2.696 7.831 1.00 77.62 155 GLY A C 1
ATOM 1304 O O . GLY A 1 155 ? -10.534 -3.574 7.461 1.00 77.62 155 GLY A O 1
ATOM 1305 N N . THR A 1 156 ? -8.608 -2.991 8.436 1.00 83.12 156 THR A N 1
ATOM 1306 C CA . THR A 1 156 ? -8.246 -4.357 8.822 1.00 83.12 156 THR A CA 1
ATOM 1307 C C . THR A 1 156 ? -9.293 -4.884 9.810 1.00 83.12 156 THR A C 1
ATOM 1309 O O . THR A 1 156 ? -9.574 -4.201 10.797 1.00 83.12 156 THR A O 1
ATOM 1312 N N . PRO A 1 157 ? -9.900 -6.064 9.582 1.00 81.69 157 PRO A N 1
ATOM 1313 C CA . PRO A 1 157 ? -10.971 -6.549 10.446 1.00 81.69 157 PRO A CA 1
ATOM 1314 C C . PRO A 1 157 ? -10.455 -6.829 11.864 1.00 81.69 157 PRO A C 1
ATOM 1316 O O . PRO A 1 157 ? -9.327 -7.280 12.043 1.00 81.69 157 PRO A O 1
ATOM 1319 N N . ASN A 1 158 ? -11.288 -6.594 12.881 1.00 75.81 158 ASN A N 1
ATOM 1320 C CA . ASN A 1 158 ? -10.932 -6.921 14.270 1.00 75.81 158 ASN A CA 1
ATOM 1321 C C . ASN A 1 158 ? -10.963 -8.436 14.524 1.00 75.81 158 ASN A C 1
ATOM 1323 O O . ASN A 1 158 ? -10.246 -8.939 15.382 1.00 75.81 158 ASN A O 1
ATOM 1327 N N . GLN A 1 159 ? -11.798 -9.171 13.788 1.00 79.69 159 GLN A N 1
ATOM 1328 C CA . GLN A 1 159 ? -11.917 -10.624 13.891 1.00 79.69 159 GLN A CA 1
ATOM 1329 C C . GLN A 1 159 ? -11.097 -11.306 12.796 1.00 79.69 159 GLN A C 1
ATOM 1331 O O . GLN A 1 159 ? -11.081 -10.856 11.650 1.00 79.69 159 GLN A O 1
ATOM 1336 N N . GLY A 1 160 ? -10.454 -12.420 13.138 1.00 81.19 160 GLY A N 1
ATOM 1337 C CA . GLY A 1 160 ? -9.689 -13.234 12.200 1.00 81.19 160 GLY A CA 1
ATOM 1338 C C . GLY A 1 160 ? -8.355 -13.691 12.774 1.00 81.19 160 GLY A C 1
ATOM 1339 O O . GLY A 1 160 ? -8.026 -13.431 13.929 1.00 81.19 160 GLY A O 1
ATOM 1340 N N . ILE A 1 161 ? -7.595 -14.387 11.935 1.00 84.06 161 ILE A N 1
ATOM 1341 C CA . ILE A 1 161 ? -6.243 -14.851 12.244 1.00 84.06 161 ILE A CA 1
ATOM 1342 C C . ILE A 1 161 ? -5.274 -14.117 11.322 1.00 84.06 161 ILE A C 1
ATOM 1344 O O . ILE A 1 161 ? -5.575 -13.858 10.148 1.00 84.06 161 ILE A O 1
ATOM 1348 N N . MET A 1 162 ? -4.123 -13.749 11.873 1.00 85.00 162 MET A N 1
ATOM 1349 C CA . MET A 1 162 ? -3.054 -13.112 11.122 1.00 85.00 162 MET A CA 1
ATOM 1350 C C . MET A 1 162 ? -2.528 -14.046 10.024 1.00 85.00 162 MET A C 1
ATOM 1352 O O . MET A 1 162 ? -2.254 -15.222 10.264 1.00 85.00 162 MET A O 1
ATOM 1356 N N . LYS A 1 163 ? -2.379 -13.531 8.803 1.00 83.69 163 LYS A N 1
ATOM 1357 C CA . LYS A 1 163 ? -1.828 -14.293 7.680 1.00 83.69 163 LYS A CA 1
ATOM 1358 C C . LYS A 1 163 ? -0.306 -14.360 7.786 1.00 83.69 163 LYS A C 1
ATOM 1360 O O . LYS A 1 163 ? 0.367 -13.354 8.011 1.00 83.69 163 LYS A O 1
ATOM 1365 N N . ASN A 1 164 ? 0.242 -15.556 7.584 1.00 66.81 164 ASN A N 1
ATOM 1366 C CA . ASN A 1 164 ? 1.686 -15.769 7.585 1.00 66.81 164 ASN A CA 1
ATOM 1367 C C . ASN A 1 164 ? 2.297 -15.230 6.282 1.00 66.81 164 ASN A C 1
ATOM 1369 O O . ASN A 1 164 ? 2.104 -15.818 5.217 1.00 66.81 164 ASN A O 1
ATOM 1373 N N . ASN A 1 165 ? 3.077 -14.151 6.386 1.00 57.69 165 ASN A N 1
ATOM 1374 C CA . ASN A 1 165 ? 3.844 -13.563 5.276 1.00 57.69 165 ASN A CA 1
ATOM 1375 C C . ASN A 1 165 ? 5.316 -14.018 5.279 1.00 57.69 165 ASN A C 1
ATOM 1377 O O . ASN A 1 165 ? 6.187 -13.320 4.761 1.00 57.69 165 ASN A O 1
ATOM 1381 N N . GLU A 1 166 ? 5.627 -15.149 5.916 1.00 53.47 166 GLU A N 1
ATOM 1382 C CA . GLU A 1 166 ? 7.006 -15.621 6.047 1.00 53.47 166 GLU A CA 1
ATOM 1383 C C . GLU A 1 166 ? 7.519 -16.263 4.749 1.00 53.47 166 GLU A C 1
ATOM 1385 O O . GLU A 1 166 ? 6.929 -17.197 4.200 1.00 53.47 166 GLU A O 1
ATOM 1390 N N . GLU A 1 167 ? 8.661 -15.752 4.281 1.00 45.66 167 GLU A N 1
ATOM 1391 C CA . GLU A 1 167 ? 9.555 -16.435 3.350 1.00 45.66 167 GLU A CA 1
ATOM 1392 C C . GLU A 1 167 ? 9.957 -17.765 4.000 1.00 45.66 167 GLU A C 1
ATOM 1394 O O . GLU A 1 167 ? 10.488 -17.779 5.110 1.00 45.66 167 GLU A O 1
ATOM 1399 N N . LYS A 1 168 ? 9.685 -18.898 3.340 1.00 33.44 168 LYS A N 1
ATOM 1400 C CA . LYS A 1 168 ? 10.107 -20.212 3.837 1.00 33.44 168 LYS A CA 1
ATOM 1401 C C . LYS A 1 168 ? 11.635 -20.248 3.969 1.00 33.44 168 LYS A C 1
ATOM 1403 O O . LYS A 1 168 ? 12.331 -20.554 3.005 1.00 33.44 168 LYS A O 1
ATOM 1408 N N . LYS A 1 169 ? 12.153 -20.038 5.174 1.00 32.47 169 LYS A N 1
ATOM 1409 C CA . LYS A 1 169 ? 13.386 -20.674 5.638 1.00 32.47 169 LYS A CA 1
ATOM 1410 C C . LYS A 1 169 ? 13.002 -21.513 6.841 1.00 32.47 169 LYS A C 1
ATOM 1412 O O . LYS A 1 169 ? 12.374 -21.025 7.770 1.00 32.47 169 LYS A O 1
ATOM 1417 N N . GLY A 1 170 ? 13.219 -22.817 6.699 1.00 35.62 170 GLY A N 1
ATOM 1418 C CA . GLY A 1 170 ? 12.682 -23.814 7.606 1.00 35.62 170 GLY A CA 1
ATOM 1419 C C . GLY A 1 170 ? 13.201 -23.616 9.017 1.00 35.62 170 GLY A C 1
ATOM 1420 O O . GLY A 1 170 ? 14.404 -23.626 9.219 1.00 35.62 170 GLY A O 1
ATOM 1421 N N . GLU A 1 171 ? 12.282 -23.524 9.966 1.00 31.08 171 GLU A N 1
ATOM 1422 C CA . GLU A 1 171 ? 12.531 -23.823 11.367 1.00 31.08 171 GLU A CA 1
ATOM 1423 C C . GLU A 1 171 ? 11.257 -24.426 11.975 1.00 31.08 171 GLU A C 1
ATOM 1425 O O . GLU A 1 171 ? 10.129 -24.117 11.583 1.00 31.08 171 GLU A O 1
ATOM 1430 N N . GLN A 1 172 ? 11.469 -25.422 12.833 1.00 34.72 172 GLN A N 1
ATOM 1431 C CA . GLN A 1 172 ? 10.460 -26.324 13.377 1.00 34.72 172 GLN A CA 1
ATOM 1432 C C . GLN A 1 172 ? 9.407 -25.592 14.214 1.00 34.72 172 GLN A C 1
ATOM 1434 O O . GLN A 1 172 ? 9.733 -24.819 15.111 1.00 34.72 172 GLN A O 1
ATOM 1439 N N . LYS A 1 173 ? 8.136 -25.947 13.990 1.00 35.53 173 LYS A N 1
ATOM 1440 C CA . LYS A 1 173 ? 7.043 -25.666 14.926 1.00 35.53 173 LYS A CA 1
ATOM 1441 C C . LYS A 1 173 ? 7.354 -26.324 16.274 1.00 35.53 173 LYS A C 1
ATOM 1443 O O . LYS A 1 173 ? 7.441 -27.550 16.339 1.00 35.53 173 LYS A O 1
ATOM 1448 N N . LYS A 1 174 ? 7.488 -25.527 17.334 1.00 32.41 174 LYS A N 1
ATOM 1449 C CA . LYS A 1 174 ? 7.249 -25.992 18.702 1.00 32.41 174 LYS A CA 1
ATOM 1450 C C . LYS A 1 174 ? 5.816 -25.632 19.069 1.00 32.41 174 LYS A C 1
ATOM 1452 O O . LYS A 1 174 ? 5.468 -24.457 19.138 1.00 32.41 174 LYS A O 1
ATOM 1457 N N . ASP A 1 175 ? 5.007 -26.671 19.231 1.00 33.66 175 ASP A N 1
ATOM 1458 C CA . ASP A 1 175 ? 3.717 -26.601 19.899 1.00 33.66 175 ASP A CA 1
ATOM 1459 C C . ASP A 1 175 ? 3.968 -26.291 21.375 1.00 33.66 175 ASP A C 1
ATOM 1461 O O . ASP A 1 175 ? 4.405 -27.167 22.114 1.00 33.66 175 ASP A O 1
ATOM 1465 N N . ASP A 1 176 ? 3.679 -25.065 21.799 1.00 34.22 176 ASP A N 1
ATOM 1466 C CA . ASP A 1 176 ? 3.434 -24.769 23.207 1.00 34.22 176 ASP A CA 1
ATOM 1467 C C . ASP A 1 176 ? 1.999 -24.253 23.331 1.00 34.22 176 ASP A C 1
ATOM 1469 O O . ASP A 1 176 ? 1.671 -23.090 23.094 1.00 34.22 176 ASP A O 1
ATOM 1473 N N . SER A 1 177 ? 1.116 -25.191 23.663 1.00 43.97 177 SER A N 1
ATOM 1474 C CA . SER A 1 177 ? -0.254 -24.947 24.083 1.00 43.97 177 SER A CA 1
ATOM 1475 C C . SER A 1 177 ? -0.258 -24.228 25.434 1.00 43.97 177 SER A C 1
ATOM 1477 O O . SER A 1 177 ? -0.068 -24.863 26.473 1.00 43.97 177 SER A O 1
ATOM 1479 N N . VAL A 1 178 ? -0.507 -22.919 25.437 1.00 37.81 178 VAL A N 1
ATOM 1480 C CA . VAL A 1 178 ? -0.822 -22.166 26.658 1.00 37.81 178 VAL A CA 1
ATOM 1481 C C . VAL A 1 178 ? -2.016 -21.253 26.389 1.00 37.81 178 VAL A C 1
ATOM 1483 O O . VAL A 1 178 ? -1.958 -20.388 25.522 1.00 37.81 178 VAL A O 1
ATOM 1486 N N . ASN A 1 179 ? -3.100 -21.513 27.128 1.00 41.00 179 ASN A N 1
ATOM 1487 C CA . ASN A 1 179 ? -4.296 -20.695 27.367 1.00 41.00 179 ASN A CA 1
ATOM 1488 C C . ASN A 1 179 ? -4.344 -19.346 26.626 1.00 41.00 179 ASN A C 1
ATOM 1490 O O . ASN A 1 179 ? -3.860 -18.340 27.137 1.00 41.00 179 ASN A O 1
ATOM 1494 N N . MET A 1 180 ? -4.975 -19.316 25.452 1.00 43.19 180 MET A N 1
ATOM 1495 C CA . MET A 1 180 ? -5.246 -18.072 24.737 1.00 43.19 180 MET A CA 1
ATOM 1496 C C . MET A 1 180 ? -6.682 -17.637 25.020 1.00 43.19 180 MET A C 1
ATOM 1498 O O . MET A 1 180 ? -7.637 -18.243 24.533 1.00 43.19 180 MET A O 1
ATOM 1502 N N . GLU A 1 181 ? -6.833 -16.546 25.774 1.00 48.91 181 GLU A N 1
ATOM 1503 C CA . GLU A 1 181 ? -7.899 -15.591 25.464 1.00 48.91 181 GLU A CA 1
ATOM 1504 C C . GLU A 1 181 ? -7.874 -15.382 23.945 1.00 48.91 181 GLU A C 1
ATOM 1506 O O . GLU A 1 181 ? -6.790 -15.280 23.367 1.00 48.91 181 GLU A O 1
ATOM 1511 N N . VAL A 1 182 ? -9.030 -15.422 23.278 1.00 59.03 182 VAL A N 1
ATOM 1512 C CA . VAL A 1 182 ? -9.097 -15.270 21.818 1.00 59.03 182 VAL A CA 1
ATOM 1513 C C . VAL A 1 182 ? -8.684 -13.835 21.481 1.00 59.03 182 VAL A C 1
ATOM 1515 O O . VAL A 1 182 ? -9.517 -12.936 21.396 1.00 59.03 182 VAL A O 1
ATOM 1518 N N . GLU A 1 183 ? -7.375 -13.620 21.369 1.00 75.50 183 GLU A N 1
ATOM 1519 C CA . GLU A 1 183 ? -6.742 -12.346 21.063 1.00 75.50 183 GLU A CA 1
ATOM 1520 C C . GLU A 1 183 ? -7.261 -11.900 19.695 1.00 75.50 183 GLU A C 1
ATOM 1522 O O . GLU A 1 183 ? -7.194 -12.647 18.711 1.00 75.50 183 GLU A O 1
ATOM 1527 N N . ASN A 1 184 ? -7.849 -10.705 19.633 1.00 88.12 184 ASN A N 1
ATOM 1528 C CA . ASN A 1 184 ? -8.403 -10.198 18.384 1.00 88.12 184 ASN A CA 1
ATOM 1529 C C . ASN A 1 184 ? -7.274 -9.964 17.357 1.00 88.12 184 ASN A C 1
ATOM 1531 O O . ASN A 1 184 ? -6.090 -9.888 17.694 1.00 88.12 184 ASN A O 1
ATOM 1535 N N . LEU A 1 185 ? -7.628 -9.852 16.077 1.00 87.94 185 LEU A N 1
ATOM 1536 C CA . LEU A 1 185 ? -6.642 -9.747 15.001 1.00 87.94 185 LEU A CA 1
ATOM 1537 C C . LEU A 1 185 ? -5.776 -8.481 15.117 1.00 87.94 185 LEU A C 1
ATOM 1539 O O . LEU A 1 185 ? -4.596 -8.507 14.771 1.00 87.94 185 LEU A O 1
ATOM 1543 N N . HIS A 1 186 ? -6.336 -7.374 15.611 1.00 89.12 186 HIS A N 1
ATOM 1544 C CA . HIS A 1 186 ? -5.565 -6.145 15.818 1.00 89.12 186 HIS A CA 1
ATOM 1545 C C . HIS A 1 186 ? -4.472 -6.350 16.858 1.00 89.12 186 HIS A C 1
ATOM 1547 O O . HIS A 1 186 ? -3.342 -5.933 16.620 1.00 89.12 186 HIS A O 1
ATOM 1553 N N . ASP A 1 187 ? -4.782 -7.017 17.965 1.00 90.38 187 ASP A N 1
ATOM 1554 C CA . ASP A 1 187 ? -3.824 -7.305 19.031 1.00 90.38 187 ASP A CA 1
ATOM 1555 C C . ASP A 1 187 ? -2.728 -8.260 18.543 1.00 90.38 187 ASP A C 1
ATOM 1557 O O . ASP A 1 187 ? -1.546 -7.964 18.726 1.00 90.38 187 ASP A O 1
ATOM 1561 N N . GLN A 1 188 ? -3.081 -9.293 17.765 1.00 91.75 188 GLN A N 1
ATOM 1562 C CA . GLN A 1 188 ? -2.101 -10.166 17.098 1.00 91.75 188 GLN A CA 1
ATOM 1563 C C . GLN A 1 188 ? -1.133 -9.369 16.199 1.00 91.75 188 GLN A C 1
ATOM 1565 O O . GLN A 1 188 ? 0.089 -9.540 16.272 1.00 91.75 188 GLN A O 1
ATOM 1570 N N . ILE A 1 189 ? -1.659 -8.464 15.362 1.00 93.25 189 ILE A N 1
ATOM 1571 C CA . ILE A 1 189 ? -0.849 -7.636 14.453 1.00 93.25 189 ILE A CA 1
ATOM 1572 C C . ILE A 1 189 ? 0.011 -6.640 15.233 1.00 93.25 189 ILE A C 1
ATOM 1574 O O . ILE A 1 189 ? 1.191 -6.469 14.917 1.00 93.25 189 ILE A O 1
ATOM 1578 N N . VAL A 1 190 ? -0.552 -5.989 16.252 1.00 92.38 190 VAL A N 1
ATOM 1579 C CA . VAL A 1 190 ? 0.179 -5.077 17.137 1.00 92.38 190 VAL A CA 1
ATOM 1580 C C . VAL A 1 190 ? 1.325 -5.819 17.803 1.00 92.38 190 VAL A C 1
ATOM 1582 O O . VAL A 1 190 ? 2.455 -5.333 17.774 1.00 92.38 190 VAL A O 1
ATOM 1585 N N . LYS A 1 191 ? 1.077 -7.021 18.319 1.00 92.38 191 LYS A N 1
ATOM 1586 C CA . LYS A 1 191 ? 2.100 -7.834 18.962 1.00 92.38 191 LYS A CA 1
ATOM 1587 C C . LYS A 1 191 ? 3.256 -8.145 18.010 1.00 92.38 191 LYS A C 1
ATOM 1589 O O . LYS A 1 191 ? 4.413 -7.899 18.356 1.00 92.38 191 LYS A O 1
ATOM 1594 N N . LYS A 1 192 ? 2.946 -8.577 16.780 1.00 92.88 192 LYS A N 1
ATOM 1595 C CA . LYS A 1 192 ? 3.946 -8.841 15.728 1.00 92.88 192 LYS A CA 1
ATOM 1596 C C . LYS A 1 192 ? 4.717 -7.578 15.326 1.00 92.88 192 LYS A C 1
ATOM 1598 O O . LYS A 1 192 ? 5.932 -7.607 15.194 1.00 92.88 192 LYS A O 1
ATOM 1603 N N . LEU A 1 193 ? 4.048 -6.453 15.094 1.00 94.62 193 LEU A N 1
ATOM 1604 C CA . LEU A 1 193 ? 4.703 -5.271 14.516 1.00 94.62 193 LEU A CA 1
ATOM 1605 C C . LEU A 1 193 ? 5.364 -4.358 15.557 1.00 94.62 193 LEU A C 1
ATOM 1607 O O . LEU A 1 193 ? 6.232 -3.553 15.202 1.00 94.62 193 LEU A O 1
ATOM 1611 N N . CYS A 1 194 ? 4.987 -4.468 16.831 1.00 92.00 194 CYS A N 1
ATOM 1612 C CA . CYS A 1 194 ? 5.580 -3.691 17.916 1.00 92.00 194 CYS A CA 1
ATOM 1613 C C . CYS A 1 194 ? 6.710 -4.427 18.636 1.00 92.00 194 CYS A C 1
ATOM 1615 O O . CYS A 1 194 ? 7.691 -3.763 18.967 1.00 92.00 194 CYS A O 1
ATOM 1617 N N . TYR A 1 195 ? 6.594 -5.742 18.854 1.00 90.75 195 TYR A N 1
ATOM 1618 C CA . TYR A 1 195 ? 7.488 -6.474 19.763 1.00 90.75 195 TYR A CA 1
ATOM 1619 C C . TYR A 1 195 ? 8.329 -7.571 19.104 1.00 90.75 195 TYR A C 1
ATOM 1621 O O . TYR A 1 195 ? 9.311 -7.996 19.702 1.00 90.75 195 TYR A O 1
ATOM 1629 N N . ASP A 1 196 ? 7.987 -8.018 17.893 1.00 92.19 196 ASP A N 1
ATOM 1630 C CA . ASP A 1 196 ? 8.793 -9.011 17.176 1.00 92.19 196 ASP A CA 1
ATOM 1631 C C . ASP A 1 196 ? 10.142 -8.394 16.769 1.00 92.19 196 ASP A C 1
ATOM 1633 O O . ASP A 1 196 ? 10.183 -7.255 16.285 1.00 92.19 196 ASP A O 1
ATOM 1637 N N . GLU A 1 197 ? 11.250 -9.123 16.942 1.00 90.62 197 GLU A N 1
ATOM 1638 C CA . GLU A 1 197 ? 12.619 -8.584 16.800 1.00 90.62 197 GLU A CA 1
ATOM 1639 C C . GLU A 1 197 ? 12.840 -7.904 15.444 1.00 90.62 197 GLU A C 1
ATOM 1641 O O . GLU A 1 197 ? 13.436 -6.828 15.352 1.00 90.62 197 GLU A O 1
ATOM 1646 N N . LYS A 1 198 ? 12.262 -8.494 14.392 1.00 91.88 198 LYS A N 1
ATOM 1647 C CA . LYS A 1 198 ? 12.298 -7.979 13.019 1.00 91.88 198 LYS A CA 1
ATOM 1648 C C . LYS A 1 198 ? 11.748 -6.556 12.897 1.00 91.88 198 LYS A C 1
ATOM 1650 O O . LYS A 1 198 ? 12.241 -5.776 12.084 1.00 91.88 198 LYS A O 1
ATOM 1655 N N . TRP A 1 199 ? 10.707 -6.230 13.658 1.00 94.12 199 TRP A N 1
ATOM 1656 C CA . TRP A 1 199 ? 9.972 -4.972 13.544 1.00 94.12 199 TRP A CA 1
ATOM 1657 C C . TRP A 1 199 ? 10.213 -4.028 14.706 1.00 94.12 199 TRP A C 1
ATOM 1659 O O . TRP A 1 199 ? 9.836 -2.863 14.590 1.00 94.12 199 TRP A O 1
ATOM 1669 N N . LEU A 1 200 ? 10.843 -4.481 15.790 1.00 90.62 200 LEU A N 1
ATOM 1670 C CA . LEU A 1 200 ? 11.068 -3.713 17.015 1.00 90.62 200 LEU A CA 1
ATOM 1671 C C . LEU A 1 200 ? 11.619 -2.308 16.718 1.00 90.62 200 LEU A C 1
ATOM 1673 O O . LEU A 1 200 ? 11.032 -1.310 17.137 1.00 90.62 200 LEU A O 1
ATOM 1677 N N . ASN A 1 201 ? 12.644 -2.232 15.865 1.00 91.25 201 ASN A N 1
ATOM 1678 C CA . ASN A 1 201 ? 13.326 -0.987 15.490 1.00 91.25 201 ASN A CA 1
ATOM 1679 C C . ASN A 1 201 ? 12.643 -0.193 14.361 1.00 91.25 201 ASN A C 1
ATOM 1681 O O . ASN A 1 201 ? 13.101 0.892 14.004 1.00 91.25 201 ASN A O 1
ATOM 1685 N N . TYR A 1 202 ? 11.550 -0.697 13.780 1.00 93.94 202 TYR A N 1
ATOM 1686 C CA . TYR A 1 202 ? 10.811 0.039 12.758 1.00 93.94 202 TYR A CA 1
ATOM 1687 C C . TYR A 1 202 ? 10.101 1.251 13.373 1.00 93.94 202 TYR A C 1
ATOM 1689 O O . TYR A 1 202 ? 9.207 1.108 14.216 1.00 93.94 202 TYR A O 1
ATOM 1697 N N . VAL A 1 203 ? 10.468 2.450 12.917 1.00 91.44 203 VAL A N 1
ATOM 1698 C CA . VAL A 1 203 ? 9.883 3.709 13.386 1.00 91.44 203 VAL A CA 1
ATOM 1699 C C . VAL A 1 203 ? 8.661 4.067 12.541 1.00 91.44 203 VAL A C 1
ATOM 1701 O O . VAL A 1 203 ? 8.761 4.444 11.371 1.00 91.44 203 VAL A O 1
ATOM 1704 N N . LEU A 1 204 ? 7.480 4.005 13.158 1.00 88.44 204 LEU A N 1
ATOM 1705 C CA . LEU A 1 204 ? 6.223 4.385 12.517 1.00 88.44 204 LEU A CA 1
ATOM 1706 C C . LEU A 1 204 ? 6.029 5.914 12.574 1.00 88.44 204 LEU A C 1
ATOM 1708 O O . LEU A 1 204 ? 5.370 6.469 13.461 1.00 88.44 204 LEU A O 1
ATOM 1712 N N . THR A 1 205 ? 6.680 6.620 11.649 1.00 86.19 205 THR A N 1
ATOM 1713 C CA . THR A 1 205 ? 6.529 8.071 11.467 1.00 86.19 205 THR A CA 1
ATOM 1714 C C . THR A 1 205 ? 5.195 8.405 10.786 1.00 86.19 205 THR A C 1
ATOM 1716 O O . THR A 1 205 ? 4.588 7.559 10.131 1.00 86.19 205 THR A O 1
ATOM 1719 N N . LEU A 1 206 ? 4.735 9.658 10.910 1.00 77.75 206 LEU A N 1
ATOM 1720 C CA . LEU A 1 206 ? 3.570 10.145 10.154 1.00 77.75 206 LEU A CA 1
ATOM 1721 C C . LEU A 1 206 ? 3.781 9.985 8.641 1.00 77.75 206 LEU A C 1
ATOM 1723 O O . LEU A 1 206 ? 2.858 9.620 7.924 1.00 77.75 206 LEU A O 1
ATOM 1727 N N . ASP A 1 207 ? 5.002 10.230 8.175 1.00 82.12 207 ASP A N 1
ATOM 1728 C CA . ASP A 1 207 ? 5.369 10.095 6.770 1.00 82.12 207 ASP A CA 1
ATOM 1729 C C . ASP A 1 207 ? 5.240 8.641 6.279 1.00 82.12 207 ASP A C 1
ATOM 1731 O O . ASP A 1 207 ? 4.584 8.394 5.268 1.00 82.12 207 ASP A O 1
ATOM 1735 N N . ASN A 1 208 ? 5.734 7.664 7.050 1.00 89.31 208 ASN A N 1
ATOM 1736 C CA . ASN A 1 208 ? 5.566 6.240 6.740 1.00 89.31 208 ASN A CA 1
ATOM 1737 C C . ASN A 1 208 ? 4.086 5.835 6.702 1.00 89.31 208 ASN A C 1
ATOM 1739 O O . ASN A 1 208 ? 3.667 5.147 5.773 1.00 89.31 208 ASN A O 1
ATOM 1743 N N . ILE A 1 209 ? 3.274 6.308 7.654 1.00 84.88 209 ILE A N 1
ATOM 1744 C CA . ILE A 1 209 ? 1.822 6.063 7.665 1.00 84.88 209 ILE A CA 1
ATOM 1745 C C . ILE A 1 209 ? 1.169 6.638 6.406 1.00 84.88 209 ILE A C 1
ATOM 1747 O O . ILE A 1 209 ? 0.410 5.944 5.736 1.00 84.88 209 ILE A O 1
ATOM 1751 N N . LEU A 1 210 ? 1.466 7.888 6.045 1.00 82.75 210 LEU A N 1
ATOM 1752 C CA . LEU A 1 210 ? 0.868 8.527 4.871 1.00 82.75 210 LEU A CA 1
ATOM 1753 C C . LEU A 1 210 ? 1.303 7.858 3.562 1.00 82.75 210 LEU A C 1
ATOM 1755 O O . LEU A 1 210 ? 0.473 7.693 2.667 1.00 82.75 210 LEU A O 1
ATOM 1759 N N . LYS A 1 211 ? 2.562 7.416 3.458 1.00 88.69 211 LYS A N 1
ATOM 1760 C CA . LYS A 1 211 ? 3.045 6.601 2.333 1.00 88.69 211 LYS A CA 1
ATOM 1761 C C . LYS A 1 211 ? 2.276 5.283 2.243 1.00 88.69 211 LYS A C 1
ATOM 1763 O O . LYS A 1 211 ? 1.761 4.958 1.175 1.00 88.69 211 LYS A O 1
ATOM 1768 N N . MET A 1 212 ? 2.125 4.568 3.359 1.00 92.38 212 MET A N 1
ATOM 1769 C CA . MET A 1 212 ? 1.347 3.325 3.429 1.00 92.38 212 MET A CA 1
ATOM 1770 C C . MET A 1 212 ? -0.109 3.526 3.000 1.00 92.38 212 MET A C 1
ATOM 1772 O O . MET A 1 212 ? -0.615 2.774 2.169 1.00 92.38 212 MET A O 1
ATOM 1776 N N . VAL A 1 213 ? -0.765 4.573 3.506 1.00 86.19 213 VAL A N 1
ATOM 1777 C CA . VAL A 1 213 ? -2.141 4.924 3.127 1.00 86.19 213 VAL A CA 1
ATOM 1778 C C . VAL A 1 213 ? -2.224 5.249 1.637 1.00 86.19 213 VAL A C 1
ATOM 1780 O O . VAL A 1 213 ? -3.120 4.757 0.957 1.00 86.19 213 VAL A O 1
ATOM 1783 N N . ALA A 1 214 ? -1.280 6.017 1.087 1.00 87.19 214 ALA A N 1
ATOM 1784 C CA . ALA A 1 214 ? -1.261 6.334 -0.339 1.00 87.19 214 ALA A CA 1
ATOM 1785 C C . ALA A 1 214 ? -1.112 5.080 -1.217 1.00 87.19 214 ALA A C 1
ATOM 1787 O O . ALA A 1 214 ? -1.823 4.941 -2.216 1.00 87.19 214 ALA A O 1
ATOM 1788 N N . ILE A 1 215 ? -0.220 4.161 -0.834 1.00 91.81 215 ILE A N 1
ATOM 1789 C CA . ILE A 1 215 ? 0.004 2.884 -1.524 1.00 91.81 215 ILE A CA 1
ATOM 1790 C C . ILE A 1 215 ? -1.261 2.028 -1.476 1.00 91.81 215 ILE A C 1
ATOM 1792 O O . ILE A 1 215 ? -1.762 1.609 -2.520 1.00 91.81 215 ILE A O 1
ATOM 1796 N N . PHE A 1 216 ? -1.825 1.833 -0.284 1.00 91.12 216 PHE A N 1
ATOM 1797 C CA . PHE A 1 216 ? -3.040 1.048 -0.088 1.00 91.12 216 PHE A CA 1
ATOM 1798 C C . PHE A 1 216 ? -4.222 1.599 -0.900 1.00 91.12 216 PHE A C 1
ATOM 1800 O O . PHE A 1 216 ? -4.943 0.850 -1.564 1.00 91.12 216 PHE A O 1
ATOM 1807 N N . MET A 1 217 ? -4.373 2.927 -0.934 1.00 85.06 217 MET A N 1
ATOM 1808 C CA . MET A 1 217 ? -5.415 3.599 -1.714 1.00 85.06 217 MET A CA 1
ATOM 1809 C C . MET A 1 217 ? -5.271 3.363 -3.225 1.00 85.06 217 MET A C 1
ATOM 1811 O O . MET A 1 217 ? -6.266 3.153 -3.929 1.00 85.06 217 MET A O 1
ATOM 1815 N N . LYS A 1 218 ? -4.038 3.338 -3.741 1.00 87.88 218 LYS A N 1
ATOM 1816 C CA . LYS A 1 218 ? -3.774 2.995 -5.147 1.00 87.88 218 LYS A CA 1
ATOM 1817 C C . LYS A 1 218 ? -4.092 1.524 -5.448 1.00 87.88 218 LYS A C 1
ATOM 1819 O O . LYS A 1 218 ? -4.750 1.254 -6.451 1.00 87.88 218 LYS A O 1
ATOM 1824 N N . ILE A 1 219 ? -3.724 0.594 -4.562 1.00 89.69 219 ILE A N 1
ATOM 1825 C CA . ILE A 1 219 ? -3.994 -0.848 -4.732 1.00 89.69 219 ILE A CA 1
ATOM 1826 C C . ILE A 1 219 ? -5.497 -1.108 -4.895 1.00 89.69 219 ILE A C 1
ATOM 1828 O O . ILE A 1 219 ? -5.939 -1.709 -5.870 1.00 89.69 219 ILE A O 1
ATOM 1832 N N . ARG A 1 220 ? -6.313 -0.571 -3.996 1.00 85.06 220 ARG A N 1
ATOM 1833 C CA . ARG A 1 220 ? -7.776 -0.770 -3.961 1.00 85.06 220 ARG A CA 1
ATOM 1834 C C . ARG A 1 220 ? -8.537 -0.041 -5.074 1.00 85.06 220 ARG A C 1
ATOM 1836 O O . ARG A 1 220 ? -9.644 -0.433 -5.461 1.00 85.06 220 ARG A O 1
ATOM 1843 N N . THR A 1 221 ? -7.935 0.999 -5.652 1.00 83.94 221 THR A N 1
ATOM 1844 C CA . THR A 1 221 ? -8.411 1.603 -6.908 1.00 83.94 221 THR A CA 1
ATOM 1845 C C . THR A 1 221 ? -7.949 0.815 -8.141 1.00 83.94 221 THR A C 1
ATOM 1847 O O . THR A 1 221 ? -8.273 1.187 -9.264 1.00 83.94 221 THR A O 1
ATOM 1850 N N . ASN A 1 222 ? -7.324 -0.355 -7.971 1.00 84.50 222 ASN A N 1
ATOM 1851 C CA . ASN A 1 222 ? -6.727 -1.175 -9.034 1.00 84.50 222 ASN A CA 1
ATOM 1852 C C . ASN A 1 222 ? -5.772 -0.356 -9.913 1.00 84.50 222 ASN A C 1
ATOM 1854 O O . ASN A 1 222 ? -5.731 -0.527 -11.134 1.00 84.50 222 ASN A O 1
ATOM 1858 N N . THR A 1 223 ? -5.052 0.575 -9.293 1.00 85.31 223 THR A N 1
ATOM 1859 C CA . THR A 1 223 ? -4.056 1.399 -9.963 1.00 85.31 223 THR A CA 1
ATOM 1860 C C . THR A 1 223 ? -2.694 0.748 -9.754 1.00 85.31 223 THR A C 1
ATOM 1862 O O . THR A 1 223 ? -2.315 0.542 -8.600 1.00 85.31 223 THR A O 1
ATOM 1865 N N . PRO A 1 224 ? -1.942 0.431 -10.825 1.00 86.12 224 PRO A N 1
ATOM 1866 C CA . PRO A 1 224 ? -0.585 -0.084 -10.692 1.00 86.12 224 PRO A CA 1
ATOM 1867 C C . PRO A 1 224 ? 0.277 0.849 -9.835 1.00 86.12 224 PRO A C 1
ATOM 1869 O O . PRO A 1 224 ? 0.235 2.071 -10.006 1.00 86.12 224 PRO A O 1
ATOM 1872 N N . VAL A 1 225 ? 1.047 0.272 -8.913 1.00 90.50 225 VAL A N 1
ATOM 1873 C CA . VAL A 1 225 ? 1.926 1.015 -8.006 1.00 90.50 225 VAL A CA 1
ATOM 1874 C C . VAL A 1 225 ? 3.370 0.734 -8.387 1.00 90.50 225 VAL A C 1
ATOM 1876 O O . VAL A 1 225 ? 3.791 -0.416 -8.409 1.00 90.50 225 VAL A O 1
ATOM 1879 N N . ILE A 1 226 ? 4.115 1.800 -8.673 1.00 90.50 226 ILE A N 1
ATOM 1880 C CA . ILE A 1 226 ? 5.566 1.772 -8.856 1.00 90.50 226 ILE A CA 1
ATOM 1881 C C . ILE A 1 226 ? 6.152 2.644 -7.750 1.00 90.50 226 ILE A C 1
ATOM 1883 O O . ILE A 1 226 ? 5.703 3.778 -7.557 1.00 90.50 226 ILE A O 1
ATOM 1887 N N . LEU A 1 227 ? 7.114 2.100 -7.009 1.00 90.00 227 LEU A N 1
ATOM 1888 C CA . LEU A 1 227 ? 7.808 2.793 -5.928 1.00 90.00 227 LEU A CA 1
ATOM 1889 C C . LEU A 1 227 ? 9.242 3.037 -6.362 1.00 90.00 227 LEU A C 1
ATOM 1891 O 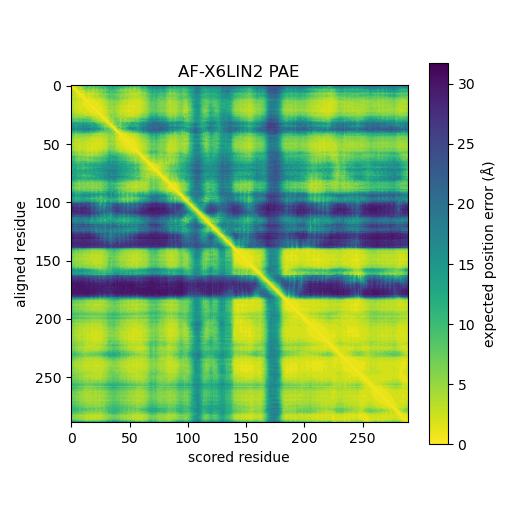O . LEU A 1 227 ? 10.029 2.102 -6.438 1.00 90.00 227 LEU A O 1
ATOM 1895 N N . MET A 1 228 ? 9.558 4.295 -6.643 1.00 85.12 228 MET A N 1
ATOM 1896 C CA . MET A 1 228 ? 10.910 4.719 -6.992 1.00 85.12 228 MET A CA 1
ATOM 1897 C C . MET A 1 228 ? 11.591 5.314 -5.763 1.00 85.12 228 MET A C 1
ATOM 1899 O O . MET A 1 228 ? 10.943 5.943 -4.923 1.00 85.12 228 MET A O 1
ATOM 1903 N N . GLY A 1 229 ? 12.890 5.082 -5.652 1.00 82.38 229 GLY A N 1
ATOM 1904 C CA . GLY A 1 229 ? 13.737 5.607 -4.591 1.00 82.38 229 GLY A CA 1
ATOM 1905 C C . GLY A 1 229 ? 15.031 4.812 -4.514 1.00 82.38 229 GLY A C 1
ATOM 1906 O O . GLY A 1 229 ? 15.081 3.674 -4.977 1.00 82.38 229 GLY A O 1
ATOM 1907 N N . GLU A 1 230 ? 16.052 5.380 -3.889 1.00 82.50 230 GLU A N 1
ATOM 1908 C CA . GLU A 1 230 ? 17.370 4.751 -3.783 1.00 82.50 230 GLU A CA 1
ATOM 1909 C C . GLU A 1 230 ? 17.354 3.452 -2.960 1.00 82.50 230 GLU A C 1
ATOM 1911 O O . GLU A 1 230 ? 16.423 3.155 -2.194 1.00 82.50 230 GLU A O 1
ATOM 1916 N N . THR A 1 231 ? 18.394 2.639 -3.111 1.00 85.50 231 THR A N 1
ATOM 1917 C CA . THR A 1 231 ? 18.608 1.464 -2.261 1.00 85.50 231 THR A CA 1
ATOM 1918 C C . THR A 1 231 ? 18.780 1.898 -0.805 1.00 85.50 231 THR A C 1
ATOM 1920 O O . THR A 1 231 ? 19.413 2.902 -0.505 1.00 85.50 231 THR A O 1
ATOM 1923 N N . GLY A 1 232 ? 18.180 1.158 0.130 1.00 84.62 232 GLY A N 1
ATOM 1924 C CA . GLY A 1 232 ? 18.265 1.478 1.560 1.00 84.62 232 GLY A CA 1
ATOM 1925 C C . GLY A 1 232 ? 17.265 2.525 2.069 1.00 84.62 232 GLY A C 1
ATOM 1926 O O . GLY A 1 232 ? 17.132 2.669 3.281 1.00 84.62 232 GLY A O 1
ATOM 1927 N N . CYS A 1 233 ? 16.457 3.167 1.212 1.00 86.00 233 CYS A N 1
ATOM 1928 C CA . CYS A 1 233 ? 15.427 4.123 1.663 1.00 86.00 233 CYS A CA 1
ATOM 1929 C C . CYS A 1 233 ? 14.194 3.470 2.333 1.00 86.00 233 CYS A C 1
ATOM 1931 O O . CYS A 1 233 ? 13.249 4.149 2.735 1.00 86.00 233 CYS A O 1
ATOM 1933 N N . GLY A 1 234 ? 14.193 2.137 2.471 1.00 91.12 234 GL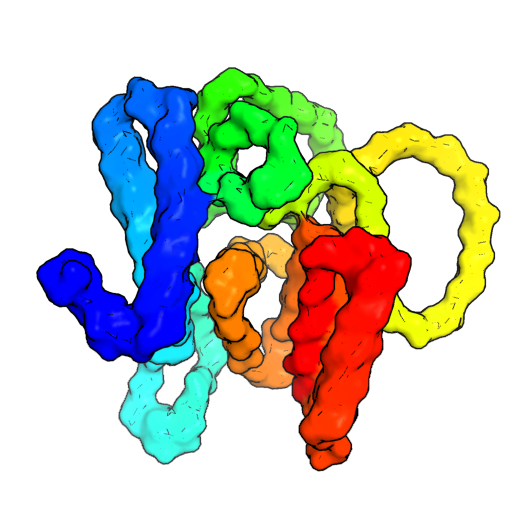Y A N 1
ATOM 1934 C CA . GLY A 1 234 ? 13.207 1.393 3.258 1.00 91.12 234 GLY A CA 1
ATOM 1935 C C . GLY A 1 234 ? 11.951 0.937 2.507 1.00 91.12 234 GLY A C 1
ATOM 1936 O O . GLY A 1 234 ? 10.996 0.527 3.166 1.00 91.12 234 GLY A O 1
ATOM 1937 N N . LYS A 1 235 ? 11.936 0.953 1.163 1.00 93.56 235 LYS A N 1
ATOM 1938 C CA . LYS A 1 235 ? 10.780 0.543 0.326 1.00 93.56 235 LYS A CA 1
ATOM 1939 C C . LYS A 1 235 ? 10.252 -0.850 0.685 1.00 93.56 235 LYS A C 1
ATOM 1941 O O . LYS A 1 235 ? 9.088 -0.994 1.058 1.00 93.56 235 LYS A O 1
ATOM 1946 N N . SER A 1 236 ? 11.117 -1.861 0.653 1.00 94.31 236 SER A N 1
ATOM 1947 C CA . SER A 1 236 ? 10.749 -3.256 0.925 1.00 94.31 236 SER A CA 1
ATOM 1948 C C . SER A 1 236 ? 10.266 -3.440 2.365 1.00 94.31 236 SER A C 1
ATOM 1950 O O . SER A 1 236 ? 9.308 -4.166 2.622 1.00 94.31 236 SER A O 1
ATOM 1952 N N . CYS A 1 237 ? 10.876 -2.724 3.315 1.00 95.06 237 CYS A N 1
ATOM 1953 C CA . CYS A 1 237 ? 10.471 -2.727 4.720 1.00 95.06 237 CYS A CA 1
ATOM 1954 C C . CYS A 1 237 ? 9.074 -2.106 4.907 1.00 95.06 237 CYS A C 1
ATOM 1956 O O . CYS A 1 237 ? 8.220 -2.705 5.559 1.00 95.06 237 CYS A O 1
ATOM 1958 N N . LEU A 1 238 ? 8.808 -0.961 4.264 1.00 96.00 238 LEU A N 1
ATOM 1959 C CA . LEU A 1 238 ? 7.509 -0.282 4.252 1.00 96.00 238 LEU A CA 1
ATOM 1960 C C . LEU A 1 238 ? 6.401 -1.186 3.687 1.00 96.00 238 LEU A C 1
ATOM 1962 O O . LEU A 1 238 ? 5.335 -1.289 4.291 1.00 96.00 238 LEU A O 1
ATOM 1966 N N . ILE A 1 239 ? 6.652 -1.866 2.562 1.00 96.44 239 ILE A N 1
ATOM 1967 C CA . ILE A 1 239 ? 5.672 -2.757 1.918 1.00 96.44 239 ILE A CA 1
ATOM 1968 C C . ILE A 1 239 ? 5.428 -4.026 2.727 1.00 96.44 239 ILE A C 1
ATOM 1970 O O . ILE A 1 239 ? 4.272 -4.408 2.927 1.00 96.44 239 ILE A O 1
ATOM 1974 N N . LYS A 1 240 ? 6.482 -4.646 3.268 1.00 95.81 240 LYS A N 1
ATOM 1975 C CA . LYS A 1 240 ? 6.337 -5.790 4.175 1.00 95.81 240 LYS A CA 1
ATOM 1976 C C . LYS A 1 240 ? 5.533 -5.385 5.421 1.00 95.81 240 LYS A C 1
ATOM 1978 O O . LYS A 1 240 ? 4.579 -6.083 5.757 1.00 95.81 240 LYS A O 1
ATOM 1983 N N . PHE A 1 241 ? 5.822 -4.237 6.041 1.00 96.75 241 PHE A N 1
ATOM 1984 C CA . PHE A 1 241 ? 5.059 -3.733 7.192 1.00 96.75 241 PHE A CA 1
ATOM 1985 C C . PHE A 1 241 ? 3.585 -3.490 6.838 1.00 96.75 241 PHE A C 1
ATOM 1987 O O . PHE A 1 241 ? 2.695 -3.950 7.551 1.00 96.75 241 PHE A O 1
ATOM 1994 N N . LEU A 1 242 ? 3.320 -2.822 5.709 1.00 96.81 242 LEU A N 1
ATOM 1995 C CA . LEU A 1 242 ? 1.963 -2.554 5.230 1.00 96.81 242 LEU A CA 1
ATOM 1996 C C . LEU A 1 242 ? 1.171 -3.842 4.994 1.00 96.81 242 LEU A C 1
ATOM 1998 O O . LEU A 1 242 ? 0.000 -3.900 5.352 1.00 96.81 242 LEU A O 1
ATOM 2002 N N . SER A 1 243 ? 1.796 -4.878 4.428 1.00 95.81 243 SER A N 1
ATOM 2003 C CA . SER A 1 243 ? 1.121 -6.160 4.186 1.00 95.81 243 SER A CA 1
ATOM 2004 C C . SER A 1 243 ? 0.655 -6.834 5.478 1.00 95.81 243 SER A C 1
ATOM 2006 O O . SER A 1 243 ? -0.467 -7.332 5.539 1.00 95.81 243 SER A O 1
ATOM 2008 N N . TYR A 1 244 ? 1.471 -6.776 6.536 1.00 95.50 244 TYR A N 1
ATOM 2009 C CA . TYR A 1 244 ? 1.090 -7.261 7.860 1.00 95.50 244 TYR A CA 1
ATOM 2010 C C . TYR A 1 244 ? -0.031 -6.413 8.463 1.00 95.50 244 TYR A C 1
ATOM 2012 O O . TYR A 1 244 ? -1.012 -6.964 8.953 1.00 95.50 244 TYR A O 1
ATOM 2020 N N . ALA A 1 245 ? 0.076 -5.083 8.377 1.00 93.94 245 ALA A N 1
ATOM 2021 C CA . ALA A 1 245 ? -0.946 -4.172 8.886 1.00 93.94 245 ALA A CA 1
ATOM 2022 C C . ALA A 1 245 ? -2.299 -4.355 8.172 1.00 93.94 245 ALA A C 1
ATOM 2024 O O . ALA A 1 245 ? -3.341 -4.330 8.817 1.00 93.94 245 ALA A O 1
ATOM 2025 N N . ALA A 1 246 ? -2.296 -4.592 6.859 1.00 93.06 246 ALA A N 1
ATOM 2026 C CA . ALA A 1 246 ? -3.497 -4.858 6.064 1.00 93.06 246 ALA A CA 1
ATOM 2027 C C . ALA A 1 246 ? -4.013 -6.306 6.192 1.00 93.06 246 ALA A C 1
ATOM 2029 O O . ALA A 1 246 ? -5.051 -6.636 5.622 1.00 93.06 246 ALA A O 1
ATOM 2030 N N . ASN A 1 247 ? -3.285 -7.179 6.899 1.00 93.50 247 ASN A N 1
ATOM 2031 C CA . ASN A 1 247 ? -3.507 -8.625 6.937 1.00 93.50 247 ASN A CA 1
ATOM 2032 C C . ASN A 1 247 ? -3.651 -9.258 5.535 1.00 93.50 247 ASN A C 1
ATOM 2034 O O . ASN A 1 247 ? -4.532 -10.089 5.283 1.00 93.50 247 ASN A O 1
ATOM 2038 N N . VAL A 1 248 ? -2.793 -8.841 4.600 1.00 92.62 248 VAL A N 1
ATOM 2039 C CA . VAL A 1 248 ? -2.747 -9.355 3.226 1.00 92.62 248 VAL A CA 1
ATOM 2040 C C . VAL A 1 248 ? -1.466 -10.143 3.010 1.00 92.62 248 VAL A C 1
ATOM 2042 O O . VAL A 1 248 ? -0.381 -9.743 3.435 1.00 92.62 248 VAL A O 1
ATOM 2045 N N . LYS A 1 249 ? -1.604 -11.265 2.302 1.00 93.00 249 LYS A N 1
ATOM 2046 C CA . LYS A 1 249 ? -0.478 -12.099 1.912 1.00 93.00 249 LYS A CA 1
ATOM 2047 C C . LYS A 1 249 ? 0.400 -11.390 0.892 1.00 93.00 249 LYS A C 1
ATOM 2049 O O . LYS A 1 249 ? -0.099 -10.976 -0.151 1.00 93.00 249 LYS A O 1
ATOM 2054 N N . LEU A 1 250 ? 1.695 -11.296 1.180 1.00 94.69 250 LEU A N 1
ATOM 2055 C CA . LEU A 1 250 ? 2.680 -10.665 0.306 1.00 94.69 250 LEU A CA 1
ATOM 2056 C C . LEU A 1 250 ? 3.668 -11.697 -0.237 1.00 94.69 250 LEU A C 1
ATOM 2058 O O . LEU A 1 250 ? 4.334 -12.384 0.534 1.00 94.69 250 LEU A O 1
ATOM 2062 N N . ILE A 1 251 ? 3.801 -11.751 -1.558 1.00 94.62 251 ILE A N 1
ATOM 2063 C CA . ILE A 1 251 ? 4.848 -12.491 -2.259 1.00 94.62 251 ILE A CA 1
ATOM 2064 C C . ILE A 1 251 ? 5.882 -11.480 -2.743 1.00 94.62 251 ILE A C 1
ATOM 2066 O O . ILE A 1 251 ? 5.619 -10.726 -3.678 1.00 94.62 251 ILE A O 1
ATOM 2070 N N . ALA A 1 252 ? 7.036 -11.438 -2.080 1.00 93.56 252 ALA A N 1
ATOM 2071 C CA . ALA A 1 252 ? 8.179 -10.665 -2.549 1.00 93.56 252 ALA A CA 1
ATOM 2072 C C . ALA A 1 252 ? 8.957 -11.499 -3.575 1.00 93.56 252 ALA A C 1
ATOM 2074 O O . ALA A 1 252 ? 9.272 -12.661 -3.315 1.00 93.56 252 ALA A O 1
ATOM 2075 N N . VAL A 1 253 ? 9.227 -10.916 -4.735 1.00 94.75 253 VAL A N 1
ATOM 2076 C CA . VAL A 1 253 ? 9.932 -11.543 -5.852 1.00 94.75 253 VAL A CA 1
ATOM 2077 C C . VAL A 1 253 ? 11.168 -10.711 -6.122 1.00 94.75 253 VAL A C 1
ATOM 2079 O O . VAL A 1 253 ? 11.045 -9.519 -6.375 1.00 94.75 253 VAL A O 1
ATOM 2082 N N . ASP A 1 254 ? 12.324 -11.353 -6.061 1.00 92.94 254 ASP A N 1
ATOM 2083 C CA . ASP A 1 254 ? 13.612 -10.742 -6.367 1.00 92.94 254 ASP A CA 1
ATOM 2084 C C . ASP A 1 254 ? 13.811 -10.699 -7.891 1.00 92.94 254 ASP A C 1
ATOM 2086 O O . ASP A 1 254 ? 13.797 -11.740 -8.560 1.00 92.94 254 ASP A O 1
ATOM 2090 N N . VAL A 1 255 ? 13.913 -9.497 -8.449 1.00 93.19 255 VAL A N 1
ATOM 2091 C CA . VAL A 1 255 ? 14.018 -9.232 -9.884 1.00 93.19 255 VAL A CA 1
ATOM 2092 C C . VAL A 1 255 ? 15.435 -8.784 -10.205 1.00 93.19 255 VAL A C 1
ATOM 2094 O O . VAL A 1 255 ? 15.785 -7.616 -10.121 1.00 93.19 255 VAL A O 1
ATOM 2097 N N . HIS A 1 256 ? 16.234 -9.727 -10.689 1.00 93.06 256 HIS A N 1
ATOM 2098 C CA . HIS A 1 256 ? 17.600 -9.489 -11.149 1.00 93.06 256 HIS A CA 1
ATOM 2099 C C . HIS A 1 256 ? 17.701 -9.609 -12.680 1.00 93.06 256 HIS A C 1
ATOM 2101 O O . HIS A 1 256 ? 16.760 -10.018 -13.357 1.00 93.06 256 HIS A O 1
ATOM 2107 N N . GLY A 1 257 ? 18.876 -9.343 -13.265 1.00 94.19 257 GLY A N 1
ATOM 2108 C CA . GLY A 1 257 ? 19.075 -9.357 -14.729 1.00 94.19 257 GLY A CA 1
ATOM 2109 C C . GLY A 1 257 ? 18.803 -10.694 -15.446 1.00 94.19 257 GLY A C 1
ATOM 2110 O O . GLY A 1 257 ? 18.775 -10.735 -16.673 1.00 94.19 257 GLY A O 1
ATOM 2111 N N . GLY A 1 258 ? 18.606 -11.783 -14.697 1.00 93.50 258 GLY A N 1
ATOM 2112 C CA . GLY A 1 258 ? 18.210 -13.095 -15.221 1.00 93.50 258 GLY A CA 1
ATOM 2113 C C . GLY A 1 258 ? 16.713 -13.389 -15.098 1.00 93.50 258 GLY A C 1
ATOM 2114 O O . GLY A 1 258 ? 16.259 -14.380 -15.657 1.00 93.50 258 GLY A O 1
ATOM 2115 N N . PHE A 1 259 ? 15.956 -12.552 -14.384 1.00 95.38 259 PHE A N 1
ATOM 2116 C CA . PHE A 1 259 ? 14.522 -12.715 -14.188 1.00 95.38 259 PHE A CA 1
ATOM 2117 C C . PHE A 1 259 ? 13.769 -12.260 -15.442 1.00 95.38 259 PHE A C 1
ATOM 2119 O O . PHE A 1 259 ? 13.729 -11.076 -15.792 1.00 95.38 259 PHE A O 1
ATOM 2126 N N . GLY A 1 260 ? 13.190 -13.219 -16.156 1.00 95.25 260 GLY A N 1
ATOM 2127 C CA . GLY A 1 260 ? 12.556 -13.011 -17.445 1.00 95.25 260 GLY A CA 1
ATOM 2128 C C . GLY A 1 260 ? 11.030 -13.002 -17.404 1.00 95.25 260 GLY A C 1
ATOM 2129 O O . GLY A 1 260 ? 10.361 -13.127 -16.379 1.00 95.25 260 GLY A O 1
ATOM 2130 N N . ARG A 1 261 ? 10.444 -12.893 -18.601 1.00 96.00 261 ARG A N 1
ATOM 2131 C CA . ARG A 1 261 ? 8.982 -12.932 -18.778 1.00 96.00 261 ARG A CA 1
ATOM 2132 C C . ARG A 1 261 ? 8.373 -14.266 -18.352 1.00 96.00 261 ARG A C 1
ATOM 2134 O O . ARG A 1 261 ? 7.234 -14.280 -17.895 1.00 96.00 261 ARG A O 1
ATOM 2141 N N . ASP A 1 262 ? 9.089 -15.368 -18.556 1.00 97.25 262 ASP A N 1
ATOM 2142 C CA . ASP A 1 262 ? 8.577 -16.701 -18.238 1.00 97.25 262 ASP A CA 1
ATOM 2143 C C . ASP A 1 262 ? 8.616 -16.968 -16.732 1.00 97.25 262 ASP A C 1
ATOM 2145 O O . ASP A 1 262 ? 7.642 -17.504 -16.204 1.00 97.25 262 ASP A O 1
ATOM 2149 N N . ASP A 1 263 ? 9.629 -16.460 -16.025 1.00 96.56 263 ASP A N 1
ATOM 2150 C CA . ASP A 1 263 ? 9.674 -16.464 -14.559 1.00 96.56 263 ASP A CA 1
ATOM 2151 C C . ASP A 1 263 ? 8.500 -15.673 -13.978 1.00 96.56 263 ASP A C 1
ATOM 2153 O O . ASP A 1 263 ? 7.749 -16.185 -13.148 1.00 96.56 263 ASP A O 1
ATOM 2157 N N . LEU A 1 264 ? 8.242 -14.464 -14.497 1.00 96.12 264 LEU A N 1
ATOM 2158 C CA . LEU A 1 264 ? 7.088 -13.665 -14.076 1.00 96.12 264 LEU A CA 1
ATOM 2159 C C . LEU A 1 264 ? 5.759 -14.394 -14.317 1.00 96.12 264 LEU A C 1
ATOM 2161 O O . LEU A 1 264 ? 4.874 -14.379 -13.460 1.00 96.12 264 LEU A O 1
ATOM 2165 N N . ARG A 1 265 ? 5.594 -15.045 -15.474 1.00 97.00 265 ARG A N 1
ATOM 2166 C CA . ARG A 1 265 ? 4.386 -15.837 -15.769 1.00 97.00 265 ARG A CA 1
ATOM 2167 C C . ARG A 1 265 ? 4.233 -17.005 -14.808 1.00 97.00 265 ARG A C 1
ATOM 2169 O O . ARG A 1 265 ? 3.112 -17.277 -14.379 1.00 97.00 265 ARG A O 1
ATOM 2176 N N . GLN A 1 266 ? 5.332 -17.677 -14.482 1.00 97.00 266 GLN A N 1
ATOM 2177 C CA . GLN A 1 266 ? 5.335 -18.796 -13.553 1.00 97.00 266 GLN A CA 1
ATOM 2178 C C . GLN A 1 266 ? 4.938 -18.331 -12.148 1.00 97.00 266 GLN A C 1
ATOM 2180 O O . GLN A 1 266 ? 3.994 -18.877 -11.582 1.00 97.00 266 GLN A O 1
ATOM 2185 N N . VAL A 1 267 ? 5.528 -17.236 -11.657 1.00 96.38 267 VAL A N 1
ATOM 2186 C CA . VAL A 1 267 ? 5.151 -16.595 -10.386 1.00 96.38 267 VAL A CA 1
ATOM 2187 C C . VAL A 1 267 ? 3.655 -16.272 -10.348 1.00 96.38 267 VAL A C 1
ATOM 2189 O O . VAL A 1 267 ? 2.971 -16.623 -9.387 1.00 96.38 267 VAL A O 1
ATOM 2192 N N . MET A 1 268 ? 3.111 -15.646 -11.397 1.00 96.19 268 MET A N 1
ATOM 2193 C CA . MET A 1 268 ? 1.682 -15.302 -11.454 1.00 96.19 268 MET A CA 1
ATOM 2194 C C . MET A 1 268 ? 0.785 -16.547 -11.473 1.00 96.19 268 MET A C 1
ATOM 2196 O O . MET A 1 268 ? -0.279 -16.560 -10.852 1.00 96.19 268 MET A O 1
ATOM 2200 N N . LYS A 1 269 ? 1.207 -17.618 -12.155 1.00 96.56 269 LYS A N 1
ATOM 2201 C CA . LYS A 1 269 ? 0.489 -18.899 -12.174 1.00 96.56 269 LYS A CA 1
ATOM 2202 C C . LYS A 1 269 ? 0.484 -19.563 -10.796 1.00 96.56 269 LYS A C 1
ATOM 2204 O O . LYS A 1 269 ? -0.560 -20.065 -10.369 1.00 96.56 269 LYS A O 1
ATOM 2209 N N . ASP A 1 270 ? 1.610 -19.526 -10.094 1.00 95.62 270 ASP A N 1
ATOM 2210 C CA . ASP A 1 270 ? 1.746 -20.086 -8.750 1.00 95.62 270 ASP A CA 1
ATOM 2211 C C . ASP A 1 270 ? 0.912 -19.298 -7.736 1.00 95.62 270 ASP A C 1
ATOM 2213 O O . ASP A 1 270 ? 0.171 -19.902 -6.957 1.00 95.62 270 ASP A O 1
ATOM 2217 N N . CYS A 1 271 ? 0.921 -17.962 -7.821 1.00 94.69 271 CYS A N 1
ATOM 2218 C CA . CYS A 1 271 ? 0.057 -17.099 -7.012 1.00 94.69 271 CYS A CA 1
ATOM 2219 C C . CYS A 1 271 ? -1.427 -17.424 -7.236 1.00 94.69 271 CYS A C 1
ATOM 2221 O O . CYS A 1 271 ? -2.154 -17.658 -6.274 1.00 94.69 271 CYS A O 1
ATOM 2223 N N . ASN A 1 272 ? -1.879 -17.522 -8.492 1.00 94.19 272 ASN A N 1
ATOM 2224 C CA . ASN A 1 272 ? -3.278 -17.840 -8.808 1.00 94.19 272 ASN A CA 1
ATOM 2225 C C . ASN A 1 272 ? -3.695 -19.232 -8.309 1.00 94.19 272 ASN A C 1
ATOM 2227 O O . ASN A 1 272 ? -4.804 -19.414 -7.794 1.00 94.19 272 ASN A O 1
ATOM 2231 N N . THR A 1 273 ? -2.802 -20.216 -8.437 1.00 95.00 273 THR A N 1
ATOM 2232 C CA . THR A 1 273 ? -3.031 -21.576 -7.930 1.00 95.00 273 THR A CA 1
ATOM 2233 C C . THR A 1 273 ? -3.150 -21.563 -6.409 1.00 95.00 273 THR A C 1
ATOM 2235 O O . THR A 1 273 ? -4.058 -22.176 -5.849 1.00 95.00 273 THR A O 1
ATOM 2238 N N . GLN A 1 274 ? -2.274 -20.818 -5.735 1.00 92.25 274 GLN A N 1
ATOM 2239 C CA . GLN A 1 274 ? -2.300 -20.668 -4.289 1.00 92.25 274 GLN A CA 1
ATOM 2240 C C . GLN A 1 274 ? -3.550 -19.935 -3.796 1.00 92.25 274 GLN A C 1
ATOM 2242 O O . GLN A 1 274 ? -4.179 -20.409 -2.855 1.00 92.25 274 GLN A O 1
ATOM 2247 N N . MET A 1 275 ? -3.945 -18.833 -4.439 1.00 92.25 275 MET A N 1
ATOM 2248 C CA . MET A 1 275 ? -5.172 -18.105 -4.097 1.00 92.25 275 MET A CA 1
ATOM 2249 C C . MET A 1 275 ? -6.405 -19.004 -4.206 1.00 92.25 275 MET A C 1
ATOM 2251 O O . MET A 1 275 ? -7.241 -19.009 -3.307 1.00 92.25 275 MET A O 1
ATOM 2255 N N . SER A 1 276 ? -6.478 -19.818 -5.263 1.00 92.12 276 SER A N 1
ATOM 2256 C CA . SER A 1 276 ? -7.579 -20.769 -5.464 1.00 92.12 276 SER A CA 1
ATOM 2257 C C . SER A 1 276 ? -7.580 -21.883 -4.414 1.00 92.12 276 SER A C 1
ATOM 2259 O O . SER A 1 276 ? -8.638 -22.276 -3.93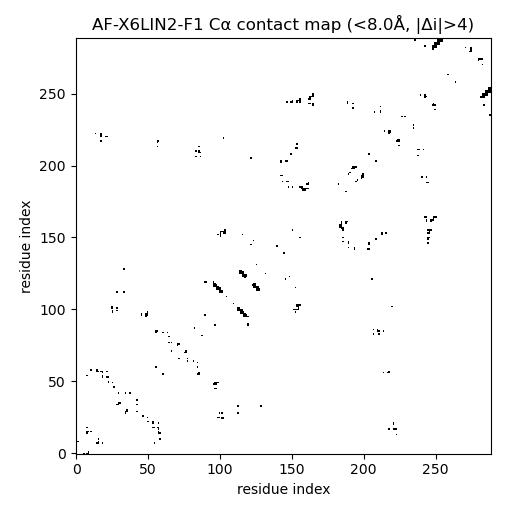2 1.00 92.12 276 SER A O 1
ATOM 2261 N N . ARG A 1 277 ? -6.398 -22.396 -4.046 1.00 92.00 277 ARG A N 1
ATOM 2262 C CA . ARG A 1 277 ? -6.249 -23.477 -3.062 1.00 92.00 277 ARG A CA 1
ATOM 2263 C C . ARG A 1 277 ? -6.584 -23.028 -1.644 1.00 92.00 277 ARG A C 1
ATOM 2265 O O . ARG A 1 277 ? -7.255 -23.752 -0.918 1.00 92.00 277 ARG A O 1
ATOM 2272 N N . ASP A 1 278 ? -6.080 -21.862 -1.259 1.00 88.31 278 ASP A N 1
ATOM 2273 C CA . ASP A 1 278 ? -6.204 -21.329 0.096 1.00 88.31 278 ASP A CA 1
ATOM 2274 C C . ASP A 1 278 ? -7.502 -20.489 0.254 1.00 88.31 278 ASP A C 1
ATOM 2276 O O . ASP A 1 278 ? -7.782 -19.992 1.340 1.00 88.31 278 ASP A O 1
ATOM 2280 N N . ASN A 1 279 ? -8.311 -20.356 -0.813 1.00 87.69 279 ASN A N 1
ATOM 2281 C CA . ASN A 1 279 ? -9.520 -19.520 -0.891 1.00 87.69 279 ASN A CA 1
ATOM 2282 C C . ASN A 1 279 ? -9.270 -18.071 -0.424 1.00 87.69 279 ASN A C 1
ATOM 2284 O O . ASN A 1 279 ? -10.076 -17.463 0.284 1.00 87.69 279 ASN A O 1
ATOM 2288 N N . GLU A 1 280 ? -8.111 -17.533 -0.804 1.00 84.56 280 GLU A N 1
ATOM 2289 C CA . GLU A 1 280 ? -7.650 -16.207 -0.402 1.00 84.56 280 GLU A CA 1
ATOM 2290 C C . GLU A 1 280 ? -8.220 -15.136 -1.346 1.00 84.56 280 GLU A C 1
ATOM 2292 O O . GLU A 1 280 ? -7.957 -15.189 -2.552 1.00 84.56 280 GLU A O 1
ATOM 2297 N N . PRO A 1 281 ? -8.964 -14.134 -0.838 1.00 86.50 281 PRO A N 1
ATOM 2298 C CA . PRO A 1 281 ? -9.621 -13.137 -1.686 1.00 86.50 281 PRO A CA 1
ATOM 2299 C C . PRO A 1 281 ? -8.645 -12.107 -2.269 1.00 86.50 281 PRO A C 1
ATOM 2301 O O . PRO A 1 281 ? -8.938 -11.477 -3.283 1.00 86.50 281 PRO A O 1
ATOM 2304 N N . GLU A 1 282 ? -7.497 -11.906 -1.619 1.00 89.75 282 GLU A N 1
ATOM 2305 C CA . GLU A 1 282 ? -6.513 -10.892 -1.988 1.00 89.75 282 GLU A CA 1
ATOM 2306 C C . GLU A 1 282 ? -5.094 -11.388 -1.680 1.00 89.75 282 GLU A C 1
ATOM 2308 O O . GLU A 1 282 ? -4.821 -11.929 -0.606 1.00 89.75 282 GLU A O 1
ATOM 2313 N N . MET A 1 283 ? -4.183 -11.165 -2.626 1.00 92.75 283 MET A N 1
ATOM 2314 C CA . MET A 1 283 ? -2.749 -11.402 -2.495 1.00 92.75 283 MET A CA 1
ATOM 2315 C C . MET A 1 283 ? -2.006 -10.258 -3.183 1.00 92.75 283 MET A C 1
ATOM 2317 O O . MET A 1 283 ? -2.418 -9.790 -4.246 1.00 92.75 283 MET A O 1
ATOM 2321 N N . TRP A 1 284 ? -0.911 -9.808 -2.583 1.00 94.81 284 TRP A N 1
ATOM 2322 C CA . TRP A 1 284 ? -0.028 -8.804 -3.159 1.00 94.81 284 TRP A CA 1
ATOM 2323 C C . TRP A 1 284 ? 1.254 -9.458 -3.656 1.00 94.81 284 TRP A C 1
ATOM 2325 O O . TRP A 1 284 ? 1.856 -10.273 -2.962 1.00 94.81 284 TRP A O 1
ATOM 2335 N N . VAL A 1 285 ? 1.687 -9.061 -4.849 1.00 95.38 285 VAL A N 1
ATOM 2336 C CA . VAL A 1 285 ? 2.985 -9.437 -5.414 1.00 95.38 285 VAL A CA 1
ATOM 2337 C C . VAL A 1 285 ? 3.838 -8.179 -5.463 1.00 95.38 285 VAL A C 1
ATOM 2339 O O . VAL A 1 285 ? 3.434 -7.177 -6.055 1.00 95.38 285 VAL A O 1
ATOM 2342 N N . PHE A 1 286 ? 4.996 -8.223 -4.817 1.00 95.75 286 PHE A N 1
ATOM 2343 C CA . PHE A 1 286 ? 5.958 -7.133 -4.781 1.00 95.75 286 PHE A CA 1
ATOM 2344 C C . PHE A 1 286 ? 7.214 -7.561 -5.528 1.00 95.75 286 PHE A C 1
ATOM 2346 O O . PHE A 1 286 ? 7.904 -8.479 -5.099 1.00 95.75 286 PHE A O 1
ATOM 2353 N N . LEU A 1 287 ? 7.457 -6.916 -6.665 1.00 95.06 287 LEU A N 1
ATOM 2354 C CA . LEU A 1 287 ? 8.665 -7.091 -7.460 1.00 95.06 287 LEU A CA 1
ATOM 2355 C C . LEU A 1 287 ? 9.725 -6.138 -6.891 1.00 95.06 287 LEU A C 1
ATOM 2357 O O . LEU A 1 287 ? 9.548 -4.923 -6.995 1.00 95.06 287 LEU A O 1
ATOM 2361 N N . ASP A 1 288 ? 10.741 -6.692 -6.236 1.00 92.56 288 ASP A N 1
ATOM 2362 C CA . ASP A 1 288 ? 11.865 -5.970 -5.626 1.00 92.56 288 ASP A CA 1
ATOM 2363 C C . ASP A 1 288 ? 13.103 -6.123 -6.522 1.00 92.56 288 ASP A C 1
ATOM 2365 O O . ASP A 1 288 ? 13.242 -7.159 -7.166 1.00 92.56 288 ASP A O 1
ATOM 2369 N N . GLU A 1 289 ? 13.951 -5.097 -6.595 1.00 85.00 289 GLU A N 1
ATOM 2370 C CA . GLU A 1 289 ? 15.199 -5.079 -7.392 1.00 85.00 289 GLU A CA 1
ATOM 2371 C C . GLU A 1 289 ? 16.423 -5.470 -6.553 1.00 85.00 289 GLU A C 1
ATOM 2373 O O . GLU A 1 289 ? 16.457 -5.090 -5.354 1.00 85.00 289 GLU A O 1
#

Sequence (289 aa):
MKENFRGIANSIPVHQRSFFKYLYQQFEPLLQPPLKEKKIQLRSKITKSVIDMAKILCCRQYDHIELNEDEKSEKIESTGEEEFYLCKKWRNSREGWFLFEAFVSFFFASSHLKVLKFETNLKVKELEVEGLEETNLLSQTEKEKKLRVLLHILGTPNQGIMKNNEEKKGEQKKDDSVNMEVENLHDQIVKKLCYDEKWLNYVLTLDNILKMVAIFMKIRTNTPVILMGETGCGKSCLIKFLSYAANVKLIAVDVHGGFGRDDLRQVMKDCNTQMSRDNEPEMWVFLDE